Protein AF-A0A7S4IQK9-F1 (afdb_monomer)

Secondary structure (DSSP, 8-state):
-GGGTT--EEEEES--EEEETTEE-TTS-GGGSB--HHHHHHHHHHHHTSTT--EEEEE-BS-EES---TTS----THHHHHHHHHHHHHTTPPTT---S-EEE---TT--HHHHHHHHHTTEEEE---HHHHHHHHHHHHHHHHHHHHHHS-SEEETTEEEEE-HHHHSTTTTTT-

Mean predicted aligned error: 5.36 Å

Nearest PDB structures (foldseek):
  5gk5-assembly1_A  TM=9.378E-01  e=2.072E-17  Escherichia coli K-12
  4del-assembly1_A  TM=9.014E-01  e=2.529E-17  Mycobacterium tuberculosis
  3ekz-assembly1_A  TM=9.069E-01  e=1.039E-15  Mycobacterium tuberculosis
  3ekl-assembly1_A  TM=9.107E-01  e=4.474E-15  Mycobacterium tuberculosis
  3elf-assembly1_A  TM=9.082E-01  e=5.459E-15  Mycobacterium tuberculosis

pLDDT: mean 90.63, std 11.69, range [47.44, 98.56]

Foldseek 3Di:
DQLVVVDEAEEEAFDAAQDDPRDHCLVPDLVRQFDALVNLLVCVVVQVPDPNYHYAYETRQQAHAEDDDPDSTDGDLVRLVVNQQSNCVVVVHDPQDQPHQYEAERCPPDDPVSVVSNVSSHHPYYDDDRVVVVVQVVLLVVLCVVCVQLQPDQACGPVGRGHGSCVRNVVVNSNVD

Structure (mmCIF, N/CA/C/O backbone):
data_AF-A0A7S4IQK9-F1
#
_entry.id   AF-A0A7S4IQK9-F1
#
loop_
_atom_site.group_PDB
_atom_site.id
_atom_site.type_symbol
_atom_site.label_atom_id
_atom_site.label_alt_id
_atom_site.label_comp_id
_atom_site.label_asym_id
_atom_site.label_entity_id
_atom_site.label_seq_id
_atom_site.pdbx_PDB_ins_code
_atom_site.Cartn_x
_atom_site.Cartn_y
_atom_site.Cartn_z
_atom_site.occupancy
_atom_site.B_iso_or_equiv
_atom_site.auth_seq_id
_atom_site.auth_comp_id
_atom_site.auth_asym_id
_atom_site.auth_atom_id
_atom_site.pdbx_PDB_model_num
ATOM 1 N N . ARG A 1 1 ? -24.250 -12.425 5.584 1.00 78.94 1 ARG A N 1
ATOM 2 C CA . ARG A 1 1 ? -24.014 -13.537 4.620 1.00 78.94 1 ARG A CA 1
ATOM 3 C C . ARG A 1 1 ? -22.566 -14.031 4.694 1.00 78.94 1 ARG A C 1
ATOM 5 O O . ARG A 1 1 ? -22.386 -15.228 4.846 1.00 78.94 1 ARG A O 1
ATOM 12 N N . MET A 1 2 ? -21.570 -13.137 4.690 1.00 91.81 2 MET A N 1
ATOM 13 C CA . MET A 1 2 ? -20.133 -13.472 4.732 1.00 91.81 2 MET A CA 1
ATOM 14 C C . MET A 1 2 ? -19.691 -14.291 5.956 1.00 91.81 2 MET A C 1
ATOM 16 O O . MET A 1 2 ? -19.005 -15.288 5.775 1.00 91.81 2 MET A O 1
ATOM 20 N N . GLY A 1 3 ? -20.188 -13.992 7.165 1.00 91.00 3 GLY A N 1
ATOM 21 C CA . GLY A 1 3 ? -19.859 -14.782 8.368 1.00 91.00 3 GLY A CA 1
ATOM 22 C C . GLY A 1 3 ? -20.284 -16.262 8.320 1.00 91.00 3 GLY A C 1
ATOM 23 O O . GLY A 1 3 ? -19.705 -17.091 9.008 1.00 91.00 3 GLY A O 1
ATOM 24 N N . LYS A 1 4 ? -21.257 -16.636 7.472 1.00 93.69 4 LYS A N 1
ATOM 25 C CA . LYS A 1 4 ? -21.621 -18.052 7.243 1.00 93.69 4 LYS A CA 1
ATOM 26 C C . LYS A 1 4 ? -20.685 -18.759 6.255 1.00 93.69 4 LYS A C 1
ATOM 28 O O . LYS A 1 4 ? -20.700 -19.980 6.190 1.00 93.69 4 LYS A O 1
ATOM 33 N N . MET A 1 5 ? -19.935 -17.992 5.465 1.00 95.44 5 MET A N 1
ATOM 34 C CA . MET A 1 5 ? -19.030 -18.469 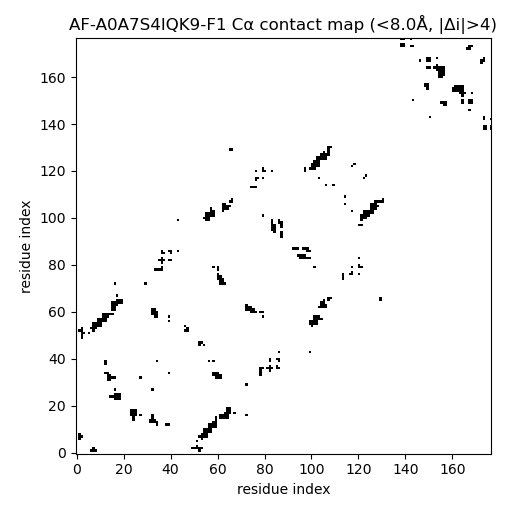4.411 1.00 95.44 5 MET A CA 1
ATOM 35 C C . MET A 1 5 ? -17.558 -18.392 4.830 1.00 95.44 5 MET A C 1
ATOM 37 O O . MET A 1 5 ? -16.682 -18.600 4.002 1.00 95.44 5 MET A O 1
ATOM 41 N N . ASP A 1 6 ? -17.291 -18.049 6.089 1.00 94.00 6 ASP A N 1
ATOM 42 C CA . ASP A 1 6 ? -15.945 -17.822 6.614 1.00 94.00 6 ASP A CA 1
ATOM 43 C C . ASP A 1 6 ? -15.133 -16.744 5.870 1.00 94.00 6 ASP A C 1
ATOM 45 O O . ASP A 1 6 ? -13.912 -16.821 5.765 1.00 94.00 6 ASP A O 1
ATOM 49 N N . MET A 1 7 ? -15.812 -15.713 5.354 1.00 96.62 7 MET A N 1
ATOM 50 C CA . MET A 1 7 ? -15.176 -14.619 4.613 1.00 96.62 7 MET A CA 1
ATOM 51 C C . MET A 1 7 ? -14.946 -13.382 5.485 1.00 96.62 7 MET A C 1
ATOM 53 O O . MET A 1 7 ? -15.852 -12.949 6.202 1.00 96.62 7 MET A O 1
ATOM 57 N N . LEU A 1 8 ? -13.756 -12.788 5.356 1.00 96.75 8 LEU A N 1
ATOM 58 C CA . LEU A 1 8 ? -13.416 -11.473 5.902 1.00 96.75 8 LEU A CA 1
ATOM 59 C C . LEU A 1 8 ? -14.083 -10.368 5.066 1.00 96.75 8 LEU A C 1
ATOM 61 O O . LEU A 1 8 ? -14.059 -10.432 3.837 1.00 96.75 8 LEU A O 1
ATOM 65 N N . LEU A 1 9 ? -14.661 -9.365 5.726 1.00 96.94 9 LEU A N 1
ATOM 66 C CA . LEU A 1 9 ? -15.164 -8.139 5.099 1.00 96.94 9 LEU A CA 1
ATOM 67 C C . LEU A 1 9 ? -14.222 -6.967 5.398 1.00 96.94 9 LEU A C 1
ATOM 69 O O . LEU A 1 9 ? -13.986 -6.667 6.559 1.00 96.94 9 LEU A O 1
ATOM 73 N N . GLU A 1 10 ? -13.737 -6.269 4.379 1.00 97.44 10 GLU A N 1
ATOM 74 C CA . GLU A 1 10 ? -13.095 -4.961 4.556 1.00 97.44 10 GLU A CA 1
ATOM 75 C C . GLU A 1 10 ? -14.134 -3.866 4.302 1.00 97.44 10 GLU A C 1
ATOM 77 O O . GLU A 1 10 ? -14.906 -3.965 3.348 1.00 97.44 10 GLU A O 1
ATOM 82 N N . MET A 1 11 ? -14.196 -2.869 5.182 1.00 93.88 11 MET A N 1
ATOM 83 C CA . MET A 1 11 ? -15.165 -1.775 5.112 1.00 93.88 11 MET A CA 1
ATOM 84 C C . MET A 1 11 ? -14.433 -0.437 5.175 1.00 93.88 11 MET A C 1
ATOM 86 O O . MET A 1 11 ? -13.576 -0.263 6.037 1.00 93.88 11 MET A O 1
ATOM 90 N N .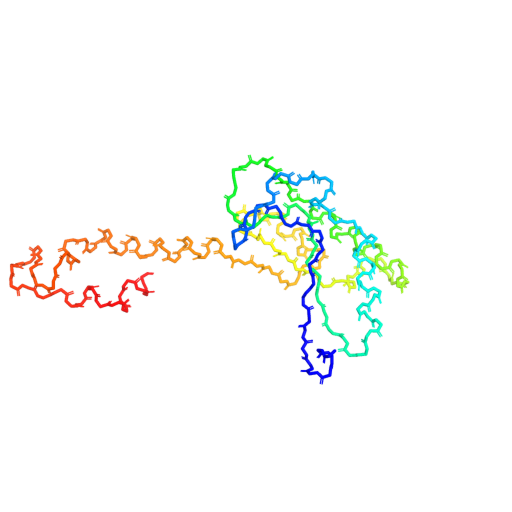 GLU A 1 12 ? -14.766 0.491 4.286 1.00 91.38 12 GLU A N 1
ATOM 91 C CA . GLU A 1 12 ? -14.140 1.810 4.212 1.00 91.38 12 GLU A CA 1
ATOM 92 C C . GLU A 1 12 ? -15.037 2.911 4.790 1.00 91.38 12 GLU A C 1
ATOM 94 O O . GLU A 1 12 ? -16.238 2.969 4.524 1.00 91.38 12 GLU A O 1
ATOM 99 N N . LEU A 1 13 ? -14.441 3.779 5.605 1.00 88.00 13 LEU A N 1
ATOM 100 C CA . LEU A 1 13 ? -15.061 4.949 6.211 1.00 88.00 13 LEU A CA 1
ATOM 101 C C . LEU A 1 13 ? -14.438 6.235 5.688 1.00 88.00 13 LEU A C 1
ATOM 103 O O . LEU A 1 13 ? -13.217 6.371 5.634 1.00 88.00 13 LEU A O 1
ATOM 107 N N . GLY A 1 14 ? -15.302 7.219 5.453 1.00 78.56 14 GLY A N 1
ATOM 108 C CA . GLY A 1 14 ? -14.918 8.502 4.883 1.00 78.56 14 GLY A CA 1
ATOM 109 C C . GLY A 1 14 ? -14.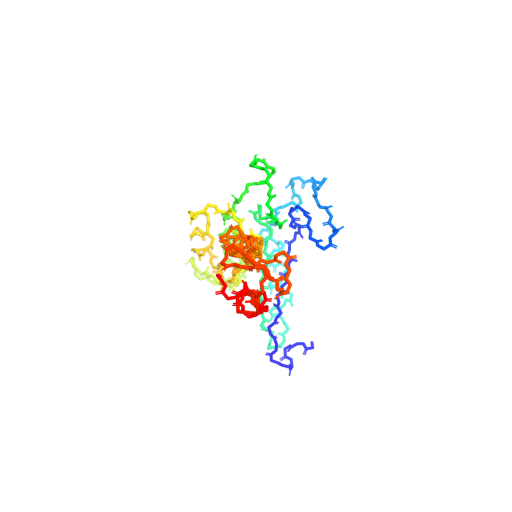809 8.425 3.367 1.00 78.56 14 GLY A C 1
ATOM 110 O O . GLY A 1 14 ? -15.389 7.546 2.730 1.00 78.56 14 GLY A O 1
ATOM 111 N N . ILE A 1 15 ? -14.091 9.386 2.807 1.00 72.00 15 ILE A N 1
ATOM 112 C CA . ILE A 1 15 ? -13.753 9.435 1.390 1.00 72.00 15 ILE A CA 1
ATOM 113 C C . ILE A 1 15 ? -12.240 9.556 1.265 1.00 72.00 15 ILE A C 1
ATOM 115 O O . ILE A 1 15 ? -11.616 10.421 1.886 1.00 72.00 15 ILE A O 1
ATOM 119 N N . THR A 1 16 ? -11.643 8.666 0.482 1.00 65.56 16 THR A N 1
ATOM 120 C CA . THR A 1 16 ? -10.242 8.773 0.086 1.00 65.56 16 THR A CA 1
ATOM 121 C C . THR A 1 16 ? -10.085 9.952 -0.867 1.00 65.56 16 THR A C 1
ATOM 123 O O . THR A 1 16 ? -10.888 10.159 -1.780 1.00 65.56 16 THR A O 1
ATOM 126 N N . GLY A 1 17 ? -9.070 10.781 -0.622 1.00 65.19 17 GLY A N 1
ATOM 127 C CA . GLY A 1 17 ? -8.744 11.859 -1.551 1.00 65.19 17 GLY A CA 1
ATOM 12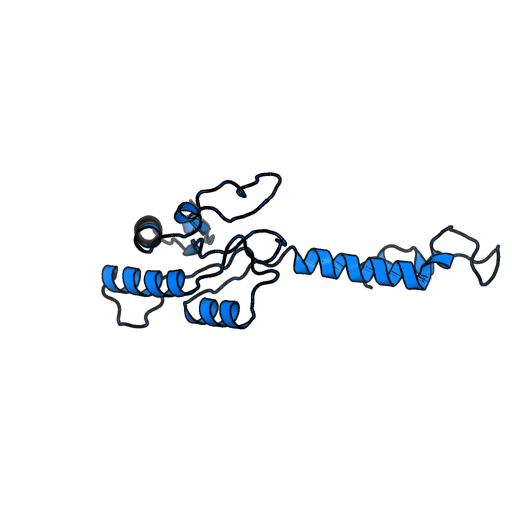8 C C . GLY A 1 17 ? -8.253 11.287 -2.883 1.00 65.19 17 GLY A C 1
ATOM 129 O O . GLY A 1 17 ? -7.658 10.207 -2.909 1.00 65.19 17 GLY A O 1
ATOM 130 N N . GLY A 1 18 ? -8.431 12.047 -3.961 1.00 70.12 18 GLY A N 1
ATOM 131 C CA . GLY A 1 18 ? -7.902 11.714 -5.282 1.00 70.12 18 GLY A CA 1
ATOM 132 C C . GLY A 1 18 ? -8.875 10.970 -6.198 1.00 70.12 18 GLY A C 1
ATOM 133 O O . GLY A 1 18 ? -10.084 11.029 -5.990 1.00 70.12 18 GLY A O 1
ATOM 134 N N . GLU A 1 19 ? -8.330 10.317 -7.225 1.00 69.62 19 GLU A N 1
ATOM 135 C CA . GLU A 1 19 ? -9.054 9.621 -8.284 1.00 69.62 19 GLU A CA 1
ATOM 136 C C . GLU A 1 19 ? -8.798 8.113 -8.201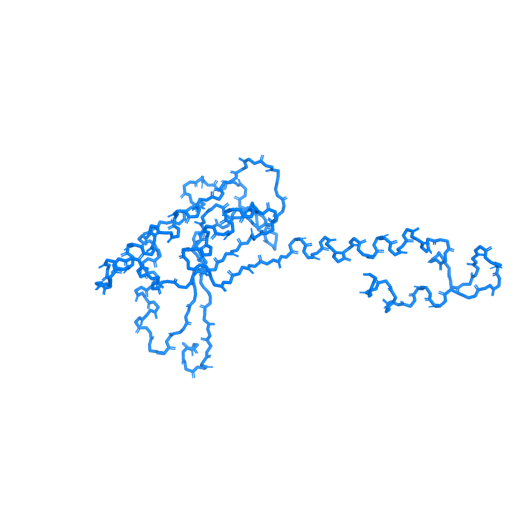 1.00 69.62 19 GLU A C 1
ATOM 138 O O . GLU A 1 19 ? -7.659 7.649 -8.281 1.00 69.62 19 GLU A O 1
ATOM 143 N N . GLU A 1 20 ? -9.874 7.340 -8.095 1.00 67.19 20 GLU A N 1
ATOM 144 C CA . GLU A 1 20 ? -9.860 5.882 -8.228 1.00 67.19 20 GLU A CA 1
ATOM 145 C C . GLU A 1 20 ? -10.934 5.473 -9.238 1.00 67.19 20 GLU A C 1
ATOM 147 O O . GLU A 1 20 ? -12.064 5.960 -9.182 1.00 67.19 20 GLU A O 1
ATOM 152 N N . ASP A 1 21 ? -10.584 4.605 -10.191 1.00 68.56 21 ASP A N 1
ATOM 153 C CA . ASP A 1 21 ? -11.503 4.075 -11.210 1.00 68.56 21 ASP A CA 1
ATOM 154 C C . ASP A 1 21 ? -12.338 5.146 -11.962 1.00 68.56 21 ASP A C 1
ATOM 156 O O . ASP A 1 21 ? -13.454 4.884 -12.419 1.00 68.56 21 ASP A O 1
ATOM 160 N N . GLY A 1 22 ? -11.799 6.362 -12.123 1.00 66.19 22 GLY A N 1
ATOM 161 C CA . GLY A 1 22 ? -12.472 7.485 -12.790 1.00 66.19 22 GLY A CA 1
ATOM 162 C C . GLY A 1 22 ? -13.430 8.294 -11.905 1.00 66.19 22 GLY A C 1
ATOM 163 O O . GLY A 1 22 ? -14.186 9.120 -12.424 1.00 66.19 22 GLY A O 1
ATOM 164 N N . VAL A 1 23 ? -13.438 8.057 -10.589 1.00 68.12 23 VAL A N 1
ATOM 165 C CA . VAL A 1 23 ? -14.167 8.851 -9.589 1.00 68.12 23 VAL A CA 1
ATOM 166 C C . VAL A 1 23 ? -13.181 9.761 -8.865 1.00 68.12 23 VAL A C 1
ATOM 168 O O . VAL A 1 23 ? -12.304 9.269 -8.167 1.00 68.12 23 VAL A O 1
ATOM 171 N N . ASP A 1 24 ? -13.350 11.075 -9.016 1.00 73.19 24 ASP A N 1
ATOM 172 C CA . ASP A 1 24 ? -12.450 12.104 -8.484 1.00 73.19 24 ASP A CA 1
ATOM 173 C C . ASP A 1 24 ? -13.050 12.830 -7.260 1.00 73.19 24 ASP A C 1
ATOM 175 O O . ASP A 1 24 ? -14.124 13.437 -7.335 1.00 73.19 24 ASP A O 1
ATOM 179 N N . ASN A 1 25 ? -12.326 12.787 -6.138 1.00 70.44 25 ASN A N 1
ATOM 180 C CA . ASN A 1 25 ? -12.665 13.418 -4.862 1.00 70.44 25 ASN A CA 1
ATOM 181 C C . ASN A 1 25 ? -11.842 14.688 -4.554 1.00 70.44 25 ASN A C 1
ATOM 183 O O . ASN A 1 25 ? -11.866 15.168 -3.419 1.00 70.44 25 ASN A O 1
ATOM 187 N N . GLU A 1 26 ? -11.128 15.281 -5.517 1.00 70.50 26 GLU A N 1
ATOM 188 C CA . GLU A 1 26 ? -10.286 16.477 -5.310 1.00 70.50 26 GLU A CA 1
ATOM 189 C C . GLU A 1 26 ? -11.033 17.687 -4.718 1.00 70.50 26 GLU A C 1
ATOM 191 O O . GLU A 1 26 ? -10.439 18.511 -4.023 1.00 70.50 26 GLU A O 1
ATOM 196 N N . ASN A 1 27 ? -12.344 17.793 -4.958 1.00 72.06 27 ASN A N 1
ATOM 197 C CA . ASN A 1 27 ? -13.181 18.905 -4.489 1.00 72.06 27 ASN A CA 1
ATOM 198 C C . ASN A 1 27 ? -13.916 18.617 -3.168 1.00 72.06 27 ASN A C 1
ATOM 200 O O . ASN A 1 27 ? -14.777 19.400 -2.751 1.00 72.06 27 ASN A O 1
ATOM 204 N N . ALA A 1 28 ? -13.616 17.492 -2.519 1.00 70.94 28 ALA A N 1
ATOM 205 C CA . ALA A 1 28 ? -14.175 17.153 -1.222 1.00 70.94 28 ALA A CA 1
ATOM 206 C C . ALA A 1 28 ? -13.796 18.184 -0.149 1.00 70.94 28 ALA A C 1
ATOM 208 O O . ALA A 1 28 ? -12.710 18.770 -0.168 1.00 70.94 28 ALA A O 1
ATOM 209 N N . LYS A 1 29 ? -14.683 18.403 0.829 1.00 74.12 29 LYS A N 1
ATOM 210 C CA . LYS A 1 29 ? -14.343 19.283 1.948 1.00 74.12 29 LYS A CA 1
ATOM 211 C C . LYS A 1 29 ? -13.269 18.617 2.811 1.00 74.12 29 LYS A C 1
ATOM 213 O O . LYS A 1 29 ? -13.399 17.432 3.108 1.00 74.12 29 LYS A O 1
ATOM 218 N N . PRO A 1 30 ? -12.275 19.370 3.315 1.00 70.06 30 PRO A N 1
ATOM 219 C CA . PRO A 1 30 ? -11.219 18.803 4.151 1.00 70.06 30 PRO A CA 1
ATOM 220 C C . PRO A 1 30 ? -11.730 18.038 5.376 1.00 70.06 30 PRO A C 1
ATOM 222 O O . PRO A 1 30 ? -11.121 17.059 5.776 1.00 70.06 30 PRO A O 1
ATOM 225 N N . GLU A 1 31 ? -12.850 18.464 5.960 1.00 75.19 31 GLU A N 1
ATOM 226 C CA . GLU A 1 31 ? -13.495 17.803 7.103 1.00 75.19 31 GLU A CA 1
ATOM 227 C C . GLU A 1 31 ? -14.104 16.430 6.782 1.00 75.19 31 GLU A C 1
ATOM 229 O O . GLU A 1 31 ? -14.242 15.616 7.691 1.00 75.19 31 GLU A O 1
ATOM 234 N N . ASP A 1 32 ? -14.418 16.164 5.512 1.00 76.19 32 ASP A N 1
ATOM 235 C CA . ASP A 1 32 ? -14.970 14.889 5.040 1.00 76.19 32 ASP A CA 1
ATOM 236 C C . ASP A 1 32 ? -13.855 13.877 4.688 1.00 76.19 32 ASP A C 1
ATOM 238 O O . ASP A 1 32 ? -14.111 12.679 4.578 1.00 76.19 32 ASP A O 1
ATOM 242 N N . LEU A 1 33 ? -12.601 14.342 4.565 1.00 77.56 33 LEU A N 1
ATOM 243 C CA . LEU A 1 33 ? -11.413 13.524 4.259 1.00 77.56 33 LEU A CA 1
ATOM 244 C C . LEU A 1 33 ? -10.808 12.820 5.489 1.00 77.56 33 LEU A C 1
ATOM 246 O O . LEU A 1 33 ? -9.831 12.079 5.364 1.00 77.56 33 LEU A O 1
ATOM 250 N N . TYR A 1 34 ? -11.351 13.068 6.685 1.00 88.69 34 TYR A N 1
ATOM 251 C CA . TYR A 1 34 ? -10.861 12.484 7.932 1.00 88.69 34 TYR A CA 1
ATOM 252 C C . TYR A 1 34 ? -12.003 11.851 8.722 1.00 88.69 34 TYR A C 1
ATOM 254 O O . TYR A 1 34 ? -12.920 12.526 9.187 1.00 88.69 34 TYR A O 1
ATOM 262 N N . THR A 1 35 ? -11.908 10.542 8.921 1.00 92.94 35 THR A N 1
ATOM 263 C CA . THR A 1 35 ? -12.828 9.769 9.749 1.00 92.94 35 THR A CA 1
ATOM 264 C C . THR A 1 35 ? -12.729 10.181 11.215 1.00 92.94 35 THR A C 1
ATOM 266 O O . THR A 1 35 ? -11.646 10.429 11.752 1.00 92.94 35 THR A O 1
ATOM 269 N N . LYS A 1 36 ? -13.872 10.188 11.896 1.00 94.12 36 LYS A N 1
ATOM 270 C CA . LYS A 1 36 ? -13.974 10.456 13.334 1.00 94.12 36 LYS A CA 1
ATOM 271 C C . LYS A 1 36 ? -14.027 9.146 14.133 1.00 94.12 36 LYS A C 1
ATOM 273 O O . LYS A 1 36 ? -14.636 8.180 13.668 1.00 94.12 36 LYS A O 1
ATOM 278 N N . PRO A 1 37 ? -13.454 9.081 15.350 1.00 96.81 37 PRO A N 1
ATOM 279 C CA . PRO A 1 37 ? -13.513 7.886 16.200 1.00 96.81 37 PRO A CA 1
ATOM 280 C C . PRO A 1 37 ? -14.925 7.319 16.408 1.00 96.81 37 PRO A C 1
ATOM 282 O O . PRO A 1 37 ? -15.105 6.101 16.437 1.00 96.81 37 PRO A O 1
ATOM 285 N N . GLU A 1 38 ? -15.929 8.190 16.510 1.00 96.50 38 GLU A N 1
ATOM 286 C CA . GLU A 1 38 ? -17.335 7.820 16.675 1.00 96.50 38 GLU A CA 1
ATOM 287 C C . GLU A 1 38 ? -17.881 7.074 15.448 1.00 96.50 38 GLU A C 1
ATOM 289 O O . GLU A 1 38 ? -18.654 6.128 15.594 1.00 96.50 38 GLU A O 1
ATOM 294 N N . GLU A 1 39 ? -17.446 7.446 14.242 1.00 95.62 39 GLU A N 1
ATOM 295 C CA . GLU A 1 39 ? -17.834 6.782 12.990 1.00 95.62 39 GLU A CA 1
ATOM 296 C C . GLU A 1 39 ? -17.226 5.375 12.916 1.00 95.62 39 GLU A C 1
ATOM 298 O O . GLU A 1 39 ? -17.913 4.416 12.555 1.00 95.62 39 GLU A O 1
ATOM 303 N N . VAL A 1 40 ? -15.966 5.219 13.349 1.00 97.25 40 VAL A N 1
ATOM 304 C CA . VAL A 1 40 ? -15.324 3.898 13.473 1.00 97.25 40 VAL A CA 1
ATOM 305 C C . VAL A 1 40 ? -16.062 3.030 14.488 1.00 97.25 40 VAL A C 1
ATOM 307 O O . VAL A 1 40 ? -16.303 1.848 14.231 1.00 97.25 40 VAL A O 1
ATOM 310 N N . TRP A 1 41 ? -16.470 3.605 15.622 1.00 97.75 41 TRP A N 1
ATOM 311 C CA . TRP A 1 41 ? -17.252 2.886 16.624 1.00 97.75 41 TRP A CA 1
ATOM 312 C C . TRP A 1 41 ? -18.601 2.409 16.084 1.00 97.75 41 TRP A C 1
ATOM 314 O O . TRP A 1 41 ? -18.938 1.247 16.288 1.00 97.75 41 TRP A O 1
ATOM 324 N N . MET A 1 42 ? -19.346 3.248 15.358 1.00 97.00 42 MET A N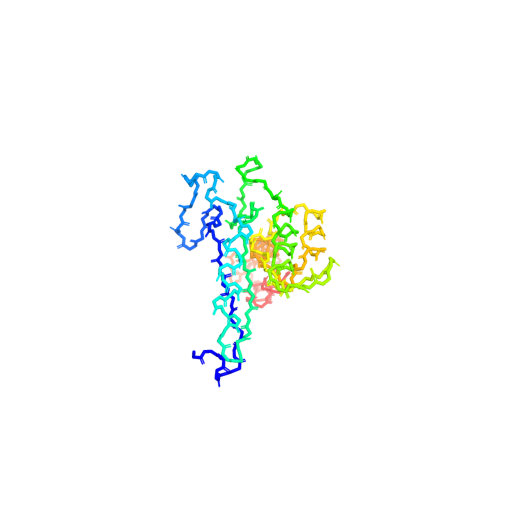 1
ATOM 325 C CA . MET A 1 42 ? -20.636 2.851 14.775 1.00 97.00 42 MET A CA 1
ATOM 326 C C . MET A 1 42 ? -20.508 1.594 13.902 1.00 97.00 42 MET A C 1
ATOM 328 O O . MET A 1 42 ? -21.350 0.697 13.953 1.00 97.00 42 MET A O 1
ATOM 332 N N . VAL A 1 43 ? -19.430 1.504 13.125 1.00 96.38 43 VAL A N 1
ATOM 333 C CA . VAL A 1 43 ? -19.134 0.337 12.286 1.00 96.38 43 VAL A CA 1
ATOM 334 C C . VAL A 1 43 ? -18.730 -0.862 13.121 1.00 96.38 43 VAL A C 1
ATOM 336 O O . VAL A 1 43 ? -19.260 -1.954 12.913 1.00 96.38 43 VAL A O 1
ATOM 339 N N . GLN A 1 44 ? -17.802 -0.667 14.059 1.00 96.38 44 GLN A N 1
ATOM 340 C CA . GLN A 1 44 ? -17.351 -1.714 14.967 1.00 96.38 44 GLN A CA 1
ATOM 341 C C . GLN A 1 44 ? -18.547 -2.336 15.696 1.00 96.38 44 GLN A C 1
ATOM 343 O O . GLN A 1 44 ? -18.690 -3.556 15.698 1.00 96.38 44 GLN A O 1
ATOM 348 N N . GLU A 1 45 ? -19.428 -1.507 16.258 1.00 97.25 45 GLU A N 1
ATOM 349 C CA . GLU A 1 45 ? -20.633 -1.916 16.975 1.00 97.25 45 GLU A CA 1
ATOM 350 C C . GLU A 1 45 ? -21.598 -2.698 16.079 1.00 97.25 45 GLU A C 1
ATOM 352 O O . GLU A 1 45 ? -22.049 -3.787 16.448 1.00 97.25 45 GLU A O 1
ATOM 357 N N . ALA A 1 46 ? -21.872 -2.187 14.879 1.00 96.56 46 ALA A N 1
ATOM 358 C CA . ALA A 1 46 ? -22.784 -2.830 13.944 1.00 96.56 46 ALA A CA 1
ATOM 359 C C . ALA A 1 46 ? -22.251 -4.180 13.437 1.00 96.56 46 ALA A C 1
ATOM 361 O O . ALA A 1 46 ? -22.997 -5.161 13.370 1.00 96.56 46 ALA A O 1
ATOM 362 N N . LEU A 1 47 ? -20.967 -4.252 13.074 1.00 95.62 47 LEU A N 1
ATOM 363 C CA . LEU A 1 47 ? -20.377 -5.451 12.483 1.00 95.62 47 LEU A CA 1
ATOM 364 C C . LEU A 1 47 ? -20.055 -6.521 13.530 1.00 95.62 47 LEU A C 1
ATOM 366 O O . LEU A 1 47 ? -20.264 -7.702 13.253 1.00 95.62 47 LEU A O 1
ATOM 370 N N . GLN A 1 48 ? -19.620 -6.149 14.740 1.00 94.88 48 GLN A N 1
ATOM 371 C CA . GLN A 1 48 ? -19.330 -7.125 15.800 1.00 94.88 48 GLN A CA 1
ATOM 372 C C . GLN A 1 48 ? -20.587 -7.839 16.315 1.00 94.88 48 GLN A C 1
ATOM 374 O O . GLN A 1 48 ? -20.504 -8.969 16.791 1.00 94.88 48 GLN A O 1
ATOM 379 N N . ALA A 1 49 ? -21.762 -7.211 16.194 1.00 95.56 49 ALA A N 1
ATOM 380 C CA . ALA A 1 49 ? -23.038 -7.823 16.555 1.00 95.56 49 ALA A CA 1
ATOM 381 C C . ALA A 1 49 ? -23.448 -8.963 15.600 1.00 95.56 49 ALA A C 1
ATOM 383 O O . ALA A 1 49 ? -24.340 -9.756 15.915 1.00 95.56 49 ALA A O 1
ATOM 384 N N . VAL A 1 50 ? -22.817 -9.067 14.425 1.00 95.12 50 VAL A N 1
ATOM 385 C CA . VAL A 1 50 ? -23.111 -10.114 13.446 1.00 95.12 50 VAL A CA 1
ATOM 386 C C . VAL A 1 50 ? -22.395 -11.418 13.845 1.00 95.12 50 VAL A C 1
ATOM 388 O O . VAL A 1 50 ? -21.168 -11.440 13.950 1.00 95.12 50 VAL A O 1
ATOM 391 N N . PRO A 1 51 ? -23.115 -12.549 14.004 1.00 93.88 51 PRO A N 1
ATOM 392 C CA . PRO A 1 51 ? -22.497 -13.821 14.377 1.00 93.88 51 PRO A CA 1
ATOM 393 C C . PRO A 1 51 ? -21.393 -14.252 13.403 1.00 93.88 51 PRO A C 1
ATOM 395 O O . PRO A 1 51 ? -21.604 -14.268 12.185 1.00 93.88 51 PRO A O 1
ATOM 398 N N . ASN A 1 52 ? -20.242 -14.649 13.953 1.00 93.81 52 ASN A N 1
ATOM 399 C CA . ASN A 1 52 ? -19.040 -15.062 13.217 1.00 93.81 52 ASN A CA 1
ATOM 400 C C . ASN A 1 52 ? -18.498 -13.998 12.245 1.00 93.81 52 ASN A C 1
ATOM 402 O O . ASN A 1 52 ? -17.827 -14.341 11.269 1.00 93.81 52 ASN A O 1
ATOM 406 N N . ALA A 1 53 ? -18.806 -12.717 12.458 1.00 94.25 53 ALA A N 1
ATOM 407 C CA . ALA A 1 53 ? -18.238 -11.664 11.636 1.00 94.25 53 ALA A CA 1
ATOM 408 C C . ALA A 1 53 ? -16.728 -11.556 11.855 1.00 94.25 53 ALA A C 1
ATOM 410 O O . ALA A 1 53 ? -16.234 -11.537 12.980 1.00 94.25 53 ALA A O 1
ATOM 411 N N . ARG A 1 54 ? -16.006 -11.462 10.741 1.00 95.81 54 ARG A N 1
ATOM 412 C CA . ARG A 1 54 ? -14.604 -11.065 10.692 1.00 95.81 54 ARG A CA 1
ATOM 413 C C . ARG A 1 54 ? -14.545 -9.877 9.758 1.00 95.81 54 ARG A C 1
ATOM 415 O O . ARG A 1 54 ? -15.033 -9.974 8.629 1.00 95.81 54 ARG A O 1
ATOM 422 N N . PHE A 1 55 ? -13.972 -8.779 10.216 1.00 97.62 55 PHE A N 1
ATOM 423 C CA . PHE A 1 55 ? -13.880 -7.584 9.403 1.00 97.62 55 PHE A CA 1
ATOM 424 C C . PHE A 1 55 ? -12.641 -6.760 9.726 1.00 97.62 55 PHE A C 1
ATOM 426 O O . PHE A 1 55 ? -12.026 -6.918 10.780 1.00 97.62 55 PHE A O 1
ATOM 433 N N . THR A 1 56 ? -12.294 -5.896 8.788 1.00 98.44 56 THR A N 1
ATOM 434 C CA . THR A 1 56 ? -11.281 -4.855 8.917 1.00 98.44 56 THR A CA 1
ATOM 435 C C . THR A 1 56 ? -11.897 -3.519 8.525 1.00 98.44 56 THR A C 1
ATOM 437 O O . THR A 1 56 ? -12.886 -3.478 7.789 1.00 98.44 56 THR A O 1
ATOM 440 N N . ILE A 1 57 ? -11.334 -2.426 9.037 1.00 97.75 57 ILE A N 1
ATOM 441 C CA . ILE A 1 57 ? -11.819 -1.074 8.747 1.00 97.75 57 ILE A CA 1
ATOM 442 C C . ILE A 1 57 ? -10.701 -0.279 8.073 1.00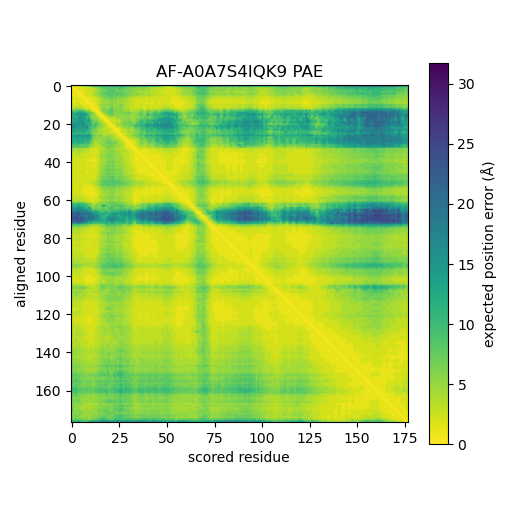 97.75 57 ILE A C 1
ATOM 444 O O . ILE A 1 57 ? -9.621 -0.123 8.639 1.00 97.75 57 ILE A O 1
ATOM 448 N N . ALA A 1 58 ? -10.956 0.236 6.877 1.00 96.06 58 ALA A N 1
ATOM 449 C CA . ALA A 1 58 ? -10.162 1.292 6.268 1.00 96.06 58 ALA A CA 1
ATOM 450 C C . ALA A 1 58 ? -10.757 2.632 6.711 1.00 96.06 58 ALA A C 1
ATOM 452 O O . ALA A 1 58 ? -11.889 2.949 6.369 1.00 96.06 58 ALA A O 1
ATOM 453 N N . ALA A 1 59 ? -10.041 3.385 7.541 1.00 94.38 59 ALA A N 1
ATOM 454 C CA . ALA A 1 59 ? -10.457 4.732 7.923 1.00 94.38 59 ALA A CA 1
ATOM 455 C C . ALA A 1 59 ? -9.725 5.743 7.040 1.00 94.38 59 ALA A C 1
ATOM 457 O O . ALA A 1 59 ? -8.549 5.539 6.742 1.00 94.38 59 ALA A O 1
ATOM 458 N N . ALA A 1 60 ? -10.384 6.838 6.675 1.00 91.50 60 ALA A N 1
ATOM 459 C CA . ALA A 1 60 ? -9.731 7.974 6.050 1.00 91.50 60 ALA A CA 1
ATOM 460 C C . ALA A 1 60 ? -8.957 8.758 7.123 1.00 91.50 60 ALA A C 1
ATOM 462 O O . ALA A 1 60 ? -9.540 9.337 8.040 1.00 91.50 60 ALA A O 1
ATOM 463 N N . PHE A 1 61 ? -7.628 8.762 7.048 1.00 92.44 61 PHE A N 1
ATOM 464 C CA . PHE A 1 61 ? -6.760 9.542 7.944 1.00 92.44 61 PHE A CA 1
ATOM 465 C C . PHE A 1 61 ? -5.804 10.436 7.153 1.00 92.44 61 PHE A C 1
ATOM 467 O O . PHE A 1 61 ? -4.652 10.639 7.531 1.00 92.44 61 PHE A O 1
ATOM 474 N N . GLY A 1 62 ? -6.296 10.968 6.036 1.00 86.75 62 GLY A N 1
ATOM 475 C CA . GLY A 1 62 ? -5.525 11.790 5.110 1.00 86.75 62 GLY A CA 1
ATOM 476 C C . GLY A 1 62 ? -4.779 11.000 4.035 1.00 86.75 62 GLY A C 1
ATOM 477 O O . GLY A 1 62 ? -3.867 11.528 3.402 1.00 86.75 62 GLY A O 1
ATOM 478 N N . ASN A 1 63 ? -5.137 9.730 3.857 1.00 81.38 63 ASN A N 1
ATOM 479 C CA . ASN A 1 63 ? -4.630 8.869 2.801 1.00 81.38 63 ASN A CA 1
ATOM 480 C C . ASN A 1 63 ? -5.361 9.123 1.472 1.00 81.38 63 ASN A C 1
ATOM 482 O O . ASN A 1 63 ? -6.546 9.456 1.448 1.00 81.38 63 ASN A O 1
ATOM 486 N N . VAL A 1 64 ? -4.629 8.984 0.368 1.00 74.88 64 VAL A N 1
ATOM 487 C CA . VAL A 1 64 ? -5.048 9.406 -0.975 1.00 74.88 64 VAL A CA 1
ATOM 488 C C . VAL A 1 64 ? -4.736 8.285 -1.965 1.00 74.88 64 VAL A C 1
ATOM 490 O O . VAL A 1 64 ? -3.673 7.667 -1.882 1.00 74.88 64 VAL A O 1
ATOM 493 N N . HIS A 1 65 ? -5.652 7.997 -2.887 1.00 74.06 65 HIS A N 1
ATOM 494 C CA . HIS A 1 65 ? -5.448 7.002 -3.942 1.00 74.06 65 HIS A CA 1
ATOM 495 C C . HIS A 1 65 ? -4.773 7.649 -5.148 1.00 74.06 65 HIS A C 1
ATOM 497 O O . HIS A 1 65 ? -5.374 8.495 -5.788 1.00 74.06 65 HIS A O 1
ATOM 503 N N . GLY A 1 66 ? -3.522 7.277 -5.446 1.00 62.12 66 GLY A N 1
ATOM 504 C CA . GLY A 1 66 ? -2.746 7.833 -6.564 1.00 62.12 66 GLY A CA 1
ATOM 505 C C . GLY A 1 66 ? -1.483 8.585 -6.125 1.00 62.12 66 GLY A C 1
ATOM 506 O O . GLY A 1 66 ? -1.090 8.546 -4.962 1.00 62.12 66 GLY A O 1
ATOM 507 N N . VAL A 1 67 ? -0.815 9.251 -7.073 1.00 52.97 67 VAL A N 1
ATOM 508 C CA . VAL A 1 67 ? 0.346 10.121 -6.803 1.00 52.97 67 VAL A CA 1
ATOM 509 C C . VAL A 1 67 ? -0.087 11.567 -6.992 1.00 52.97 67 VAL A C 1
ATOM 511 O O . VAL A 1 67 ? -0.362 11.995 -8.110 1.00 52.97 67 VAL A O 1
ATOM 514 N N . TYR A 1 68 ? -0.111 12.322 -5.896 1.00 59.00 68 TYR A N 1
ATOM 515 C CA . TYR A 1 68 ? -0.487 13.734 -5.898 1.00 59.00 68 TYR A CA 1
ATOM 516 C C . TYR A 1 68 ? 0.705 14.632 -5.612 1.00 59.00 68 TYR A C 1
ATOM 518 O O . TYR A 1 68 ? 1.664 14.248 -4.938 1.00 59.00 68 TYR A O 1
ATOM 526 N N . ALA A 1 69 ? 0.625 15.863 -6.119 1.00 47.44 69 ALA A N 1
ATOM 527 C CA . ALA A 1 69 ? 1.571 16.902 -5.758 1.00 47.44 69 ALA A CA 1
ATOM 528 C C . ALA A 1 69 ? 1.572 17.097 -4.224 1.00 47.44 69 ALA A C 1
ATOM 530 O O . ALA A 1 69 ? 0.501 17.101 -3.607 1.00 47.44 69 ALA A O 1
ATOM 531 N N . PRO A 1 70 ? 2.747 17.273 -3.591 1.00 49.00 70 PRO A N 1
ATOM 532 C CA . PRO A 1 70 ? 2.835 17.504 -2.154 1.00 49.00 70 PRO A CA 1
ATOM 533 C C . PRO A 1 70 ? 1.939 18.677 -1.719 1.00 49.00 70 PRO A C 1
ATOM 535 O O . PRO A 1 70 ? 2.124 19.791 -2.205 1.00 49.00 70 PRO A O 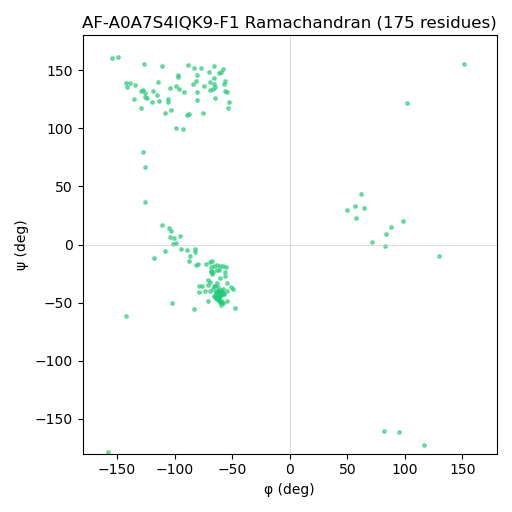1
ATOM 538 N N . GLY A 1 71 ? 1.006 18.447 -0.785 1.00 53.97 71 GLY A N 1
ATOM 539 C CA . GLY A 1 71 ? 0.292 19.528 -0.087 1.00 53.97 71 GLY A CA 1
ATOM 540 C C . GLY A 1 71 ? -1.240 19.473 -0.022 1.00 53.97 71 GLY A C 1
ATOM 541 O O . GLY A 1 71 ? -1.793 20.255 0.745 1.00 53.97 71 GLY A O 1
ATOM 542 N N . ASN A 1 72 ? -1.932 18.584 -0.748 1.00 57.03 72 ASN A N 1
ATOM 543 C CA . ASN A 1 72 ? -3.409 18.588 -0.764 1.00 57.03 72 ASN A CA 1
ATOM 544 C C . ASN A 1 72 ? -4.050 17.931 0.470 1.00 57.03 72 ASN A C 1
ATOM 546 O O . ASN A 1 72 ? -5.017 18.454 1.018 1.00 57.03 72 ASN A O 1
ATOM 550 N N . VAL A 1 73 ? -3.497 16.813 0.944 1.00 64.94 73 VAL A N 1
ATOM 551 C CA . VAL A 1 73 ? -3.969 16.097 2.137 1.00 64.94 73 VAL A CA 1
ATOM 552 C C . VAL A 1 73 ? -2.746 15.568 2.877 1.00 64.94 73 VAL A C 1
ATOM 554 O O . VAL A 1 73 ? -1.774 15.148 2.246 1.00 64.94 73 VAL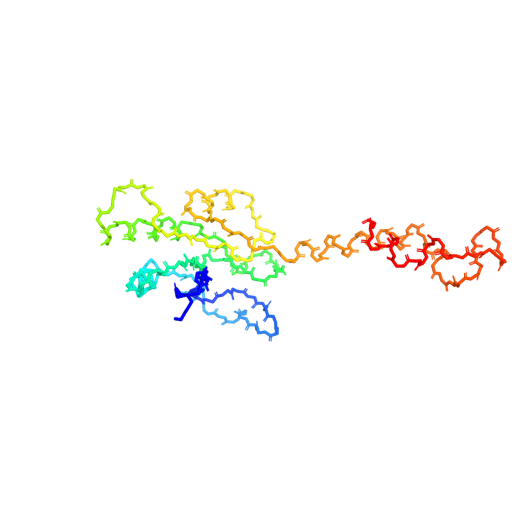 A O 1
ATOM 557 N N . LYS A 1 74 ? -2.750 15.649 4.209 1.00 80.88 74 LYS A N 1
ATOM 558 C CA . LYS A 1 74 ? -1.632 15.200 5.038 1.00 80.88 74 LYS A CA 1
ATOM 559 C C . LYS A 1 74 ? -2.091 14.030 5.891 1.00 80.88 74 LYS A C 1
ATOM 561 O O . LYS A 1 74 ? -3.086 14.155 6.598 1.00 80.88 74 LYS A O 1
ATOM 566 N N . LEU A 1 75 ? -1.330 12.940 5.862 1.00 89.25 75 LEU A N 1
ATOM 567 C CA . LEU A 1 75 ? -1.552 11.820 6.767 1.00 89.25 75 LEU A CA 1
ATOM 568 C C . LEU A 1 75 ? -1.555 12.310 8.221 1.00 89.25 75 LEU A C 1
ATOM 570 O O . LEU A 1 75 ? -0.646 13.019 8.659 1.00 89.25 75 LEU A O 1
ATOM 574 N N . ASP A 1 76 ? -2.571 11.897 8.971 1.00 92.94 76 ASP A N 1
ATOM 575 C CA . ASP A 1 76 ? -2.639 12.048 10.421 1.00 92.94 76 ASP A CA 1
ATOM 576 C C . ASP A 1 76 ? -2.931 10.689 11.077 1.00 92.94 76 ASP A C 1
ATOM 578 O O . ASP A 1 76 ? -4.067 10.399 11.474 1.00 92.94 76 ASP A O 1
ATOM 582 N N . PRO A 1 77 ? -1.904 9.827 11.238 1.00 95.94 77 PRO A N 1
ATOM 583 C CA . PRO A 1 77 ? -2.061 8.515 11.864 1.00 95.94 77 PRO A CA 1
ATOM 584 C C . PRO A 1 77 ? -2.681 8.561 13.269 1.00 95.94 77 PRO A C 1
ATOM 586 O O . PRO A 1 77 ? -3.229 7.560 13.740 1.00 95.94 77 PRO A O 1
ATOM 589 N N . LYS A 1 78 ? -2.653 9.712 13.960 1.00 96.75 78 LYS A N 1
ATOM 590 C CA . LYS A 1 78 ? -3.246 9.864 15.298 1.00 96.75 78 LYS A CA 1
ATOM 591 C C . LYS A 1 78 ? -4.754 9.646 15.293 1.00 96.75 78 LYS A C 1
ATOM 593 O O . LYS A 1 78 ? -5.293 9.286 16.338 1.00 96.75 78 LYS A O 1
ATOM 598 N N . ILE A 1 79 ? -5.429 9.798 14.154 1.00 96.12 79 ILE A N 1
ATOM 599 C CA . ILE A 1 79 ? -6.843 9.433 13.993 1.00 96.12 79 ILE A CA 1
ATOM 600 C C . ILE A 1 79 ? -7.058 7.951 14.321 1.00 96.12 79 ILE A C 1
ATOM 602 O O . ILE A 1 79 ? -7.974 7.609 15.074 1.00 96.12 79 ILE A O 1
ATOM 606 N N . LEU A 1 80 ? -6.163 7.072 13.858 1.00 98.00 80 LEU A N 1
ATOM 607 C CA . LEU A 1 80 ? -6.223 5.637 14.147 1.00 98.00 80 LEU A CA 1
ATOM 608 C C . LEU A 1 80 ? -6.011 5.366 15.637 1.00 98.00 80 LEU A C 1
ATOM 610 O O . LEU A 1 80 ? -6.772 4.619 16.251 1.00 98.00 80 LEU A O 1
ATOM 614 N N . ARG A 1 81 ? -5.024 6.030 16.253 1.00 98.38 81 ARG A N 1
ATOM 615 C CA . ARG A 1 81 ? -4.788 5.945 17.703 1.00 98.38 81 ARG A CA 1
ATOM 616 C C . ARG A 1 81 ? -6.017 6.370 18.498 1.00 98.38 81 ARG A C 1
ATOM 618 O O . ARG A 1 81 ? -6.437 5.655 19.403 1.00 98.38 81 ARG A O 1
ATOM 625 N N . ASN A 1 82 ? -6.576 7.534 18.178 1.00 98.19 82 ASN A N 1
ATOM 626 C CA . ASN A 1 82 ? -7.733 8.085 18.878 1.00 98.19 82 ASN A CA 1
ATOM 627 C C . ASN A 1 82 ? -8.948 7.156 18.726 1.00 98.19 82 ASN A C 1
ATOM 629 O O . ASN A 1 82 ? -9.677 6.943 19.691 1.00 98.19 82 ASN A O 1
ATOM 633 N N . SER A 1 83 ? -9.100 6.526 17.559 1.00 98.19 83 SER A N 1
ATOM 634 C CA . SER A 1 83 ? -10.123 5.507 17.312 1.00 98.19 83 SER A CA 1
ATOM 635 C C . SER A 1 83 ? -9.918 4.252 18.168 1.00 98.19 83 SER A C 1
ATOM 637 O O . SER A 1 83 ? -10.867 3.800 18.802 1.00 98.19 83 SER A O 1
ATOM 639 N N . GLN A 1 84 ? -8.690 3.723 18.288 1.00 98.44 84 GLN A N 1
ATOM 640 C CA . GLN A 1 84 ? -8.419 2.593 19.197 1.00 98.44 84 GLN A CA 1
ATOM 641 C C . GLN A 1 84 ? -8.758 2.930 20.649 1.00 98.44 84 GLN A C 1
ATOM 643 O O . GLN A 1 84 ? -9.351 2.105 21.346 1.00 98.44 84 GLN A O 1
ATOM 648 N N . VAL A 1 85 ? -8.391 4.133 21.107 1.00 98.44 85 VAL A N 1
ATOM 649 C CA . VAL A 1 85 ? -8.693 4.603 22.467 1.00 98.44 85 VAL A CA 1
ATOM 650 C C . VAL A 1 85 ? -10.202 4.652 22.686 1.00 98.44 85 VAL A C 1
ATOM 652 O O . VAL A 1 85 ? -10.688 4.084 23.662 1.00 98.44 85 VAL A O 1
ATOM 655 N N . TYR A 1 86 ? -10.942 5.265 21.761 1.00 98.38 86 TYR A N 1
ATOM 656 C CA . TYR A 1 86 ? -12.394 5.392 21.852 1.00 98.38 86 TYR A CA 1
ATOM 657 C C . TYR A 1 86 ? -13.085 4.022 21.882 1.00 98.38 86 TYR A C 1
ATOM 659 O O . TYR A 1 86 ? -13.862 3.731 22.789 1.00 98.38 86 TYR A O 1
ATOM 667 N N . ILE A 1 87 ? -12.745 3.129 20.949 1.00 97.94 87 ILE A N 1
ATOM 668 C CA . ILE A 1 87 ? -13.335 1.783 20.883 1.00 97.94 87 ILE A CA 1
ATOM 669 C C . ILE A 1 87 ? -12.989 0.978 22.139 1.00 97.94 87 ILE A C 1
ATOM 671 O O . ILE A 1 87 ? -13.844 0.283 22.684 1.00 97.94 87 ILE A O 1
ATOM 675 N N . SER A 1 88 ? -11.757 1.090 22.640 1.00 98.12 88 SER A N 1
ATOM 676 C CA . SER A 1 88 ? -11.353 0.413 23.877 1.00 98.12 88 SER A CA 1
ATOM 677 C C . SER A 1 88 ? -12.175 0.886 25.075 1.00 98.12 88 SER A C 1
ATOM 679 O O . SER A 1 88 ? -12.591 0.056 25.877 1.00 98.12 88 SER A O 1
ATOM 681 N N . GLN A 1 89 ? -12.472 2.186 25.175 1.00 98.06 89 GLN A N 1
ATOM 682 C CA . GLN A 1 89 ? -13.345 2.727 26.222 1.00 98.06 89 GLN A CA 1
ATOM 683 C C . GLN A 1 89 ? -14.775 2.187 26.104 1.00 98.06 89 GLN A C 1
ATOM 685 O O . GLN A 1 89 ? -15.328 1.721 27.100 1.00 98.06 89 GLN A O 1
ATOM 690 N N . MET A 1 90 ? -15.343 2.176 24.895 1.00 98.00 90 MET A N 1
ATOM 691 C CA . MET A 1 90 ? -16.696 1.658 24.643 1.00 98.00 90 MET A CA 1
ATOM 692 C C . MET A 1 90 ? -16.827 0.161 24.954 1.00 98.00 90 MET A C 1
ATOM 694 O O . MET A 1 90 ? -17.872 -0.289 25.420 1.00 98.00 90 MET A O 1
ATOM 698 N N . LEU A 1 91 ? -15.757 -0.608 24.741 1.00 97.06 91 LEU A N 1
ATOM 699 C CA . LEU A 1 91 ? -15.701 -2.043 25.034 1.00 97.06 91 LEU A CA 1
ATOM 700 C C . LEU A 1 91 ? -15.241 -2.368 26.467 1.00 97.06 91 LEU A C 1
ATOM 702 O O . LEU A 1 91 ? -15.218 -3.540 26.839 1.00 97.06 91 LEU A O 1
ATOM 706 N N . GLY A 1 92 ? -14.852 -1.370 27.268 1.00 98.00 92 GLY A N 1
ATOM 707 C CA . GLY A 1 92 ? -14.303 -1.587 28.612 1.00 98.00 92 GLY A CA 1
ATOM 708 C C . GLY A 1 92 ? -12.962 -2.335 28.624 1.00 98.00 92 GLY A C 1
ATOM 709 O O . GLY A 1 92 ? -12.685 -3.095 29.553 1.00 98.00 92 GLY A O 1
ATOM 710 N N . LEU A 1 93 ? -12.142 -2.160 27.587 1.00 98.06 93 LEU A N 1
ATOM 711 C CA . LEU A 1 93 ? -10.837 -2.805 27.442 1.00 98.06 93 LEU A CA 1
ATOM 712 C C . LEU A 1 93 ? -9.711 -1.985 28.100 1.00 98.06 93 LEU A C 1
ATOM 714 O O . LEU A 1 93 ? -9.823 -0.761 28.209 1.00 98.06 93 LEU A O 1
ATOM 718 N N . PRO A 1 94 ? -8.597 -2.626 28.510 1.00 97.50 94 PRO A N 1
ATOM 719 C CA . PRO A 1 94 ? -7.440 -1.923 29.059 1.00 97.50 94 PRO A CA 1
ATOM 720 C C . PRO A 1 94 ? -6.861 -0.880 28.097 1.00 97.50 94 PRO A C 1
ATOM 722 O O . PRO A 1 94 ? -6.890 -1.059 26.876 1.00 97.50 94 PRO A O 1
ATOM 725 N N . GLU A 1 95 ? -6.258 0.173 28.646 1.00 93.50 95 GLU A N 1
ATOM 726 C CA . GLU A 1 95 ? -5.519 1.163 27.860 1.00 93.50 95 GLU A CA 1
ATOM 727 C C . GLU A 1 95 ? -4.413 0.496 27.023 1.00 93.50 95 GLU A C 1
ATOM 729 O O . GLU A 1 95 ? -3.751 -0.446 27.461 1.00 93.50 95 GLU A O 1
ATOM 734 N N . GLY A 1 96 ? -4.233 0.969 25.789 1.00 93.00 96 GLY A N 1
ATOM 735 C CA . GLY A 1 96 ? -3.292 0.381 24.833 1.00 93.00 96 GLY A CA 1
ATOM 736 C C . GLY A 1 96 ? -3.829 -0.839 24.077 1.00 93.00 96 GLY A C 1
ATOM 737 O O . GLY A 1 96 ? -3.126 -1.359 23.206 1.00 93.00 96 GLY A O 1
ATOM 738 N N . SER A 1 97 ? -5.064 -1.276 24.352 1.00 97.38 97 SER A N 1
ATOM 739 C CA . SER A 1 97 ? -5.757 -2.260 23.515 1.00 97.38 97 SER A CA 1
ATOM 740 C C . SER A 1 97 ? -5.923 -1.748 22.080 1.00 97.38 97 SER A C 1
ATOM 742 O O . SER A 1 97 ? -6.051 -0.549 21.834 1.00 97.38 97 SER A O 1
ATOM 744 N N . LYS A 1 98 ? -5.919 -2.679 21.121 1.00 97.94 98 LYS A N 1
ATOM 745 C CA . LYS A 1 98 ? -6.116 -2.399 19.690 1.00 97.94 98 LYS A CA 1
ATOM 746 C C . LYS A 1 98 ? -7.253 -3.261 19.129 1.00 97.94 98 LYS A C 1
ATOM 748 O O . LYS A 1 98 ? -6.985 -4.192 18.371 1.00 97.94 98 LYS A O 1
ATOM 753 N N . PRO A 1 99 ? -8.502 -3.036 19.574 1.00 97.00 99 PRO A N 1
ATOM 754 C CA . PRO A 1 99 ? -9.644 -3.856 19.171 1.00 97.00 99 PRO A CA 1
ATOM 755 C C . PRO A 1 99 ? -10.005 -3.725 17.685 1.00 97.00 99 PRO A C 1
ATOM 757 O O . PRO A 1 99 ? -10.607 -4.644 17.137 1.00 97.00 99 PRO A O 1
ATOM 760 N N . CYS A 1 100 ? -9.642 -2.618 17.029 1.00 97.88 100 CYS A N 1
ATOM 761 C CA . CYS A 1 100 ? -9.892 -2.422 15.605 1.00 97.88 100 CYS A CA 1
ATOM 762 C C . CYS A 1 100 ? -8.704 -2.898 14.756 1.00 97.88 100 CYS A C 1
ATOM 764 O O . CYS A 1 100 ? -7.559 -2.513 15.004 1.00 97.88 100 CYS A O 1
ATOM 766 N N . ALA A 1 101 ? -8.981 -3.695 13.725 1.00 98.12 101 ALA A N 1
ATOM 767 C CA . ALA A 1 101 ? -8.008 -4.093 12.715 1.00 98.12 101 ALA A CA 1
ATOM 768 C C . ALA A 1 101 ? -8.061 -3.117 11.531 1.00 98.12 101 ALA A C 1
ATOM 770 O O . ALA A 1 101 ? -8.948 -3.217 10.677 1.00 98.12 101 ALA A O 1
ATOM 771 N N . PHE A 1 102 ? -7.123 -2.167 11.492 1.00 98.44 102 PHE A N 1
ATOM 772 C CA . PHE A 1 102 ? -7.118 -1.123 10.473 1.00 98.44 102 PHE A CA 1
ATOM 773 C C . PHE A 1 102 ? -6.461 -1.564 9.165 1.00 98.44 102 PHE A C 1
ATOM 775 O O . PHE A 1 102 ? -5.532 -2.381 9.141 1.00 98.44 102 PHE A O 1
ATOM 782 N N . VAL A 1 103 ? -6.917 -0.949 8.080 1.00 98.00 103 VAL A N 1
ATOM 783 C CA . VAL A 1 103 ? -6.334 -1.055 6.745 1.00 98.00 103 VAL A CA 1
ATOM 784 C C . VAL A 1 103 ? -5.882 0.324 6.291 1.00 98.00 103 VAL A C 1
ATOM 786 O O . VAL A 1 103 ? -6.621 1.295 6.411 1.00 98.00 103 VAL A O 1
ATOM 789 N N . PHE A 1 104 ? -4.660 0.403 5.776 1.00 95.62 104 PHE A N 1
ATOM 790 C CA . PHE A 1 104 ? -4.086 1.614 5.213 1.00 95.62 104 PHE A CA 1
ATOM 791 C C . PHE A 1 104 ? -4.215 1.576 3.686 1.00 95.62 104 PHE A C 1
ATOM 793 O O . PHE A 1 104 ? -3.461 0.905 2.983 1.00 95.62 104 PHE A O 1
ATOM 800 N N . HIS A 1 105 ? -5.217 2.284 3.187 1.00 91.88 105 HIS A N 1
ATOM 801 C CA . HIS A 1 105 ? -5.438 2.561 1.769 1.00 91.88 105 HIS A CA 1
ATOM 802 C C . HIS A 1 105 ? -4.495 3.662 1.262 1.00 91.88 105 HIS A C 1
ATOM 804 O O . HIS A 1 105 ? -4.091 4.506 2.048 1.00 91.88 105 HIS A O 1
ATOM 810 N N . GLY A 1 106 ? -4.126 3.682 -0.021 1.00 85.88 106 GLY A N 1
ATOM 811 C CA . GLY A 1 106 ? -3.269 4.755 -0.557 1.00 85.88 106 GLY A CA 1
ATOM 812 C C . GLY A 1 106 ? -1.866 4.853 0.067 1.00 85.88 106 GLY A C 1
ATOM 813 O O . GLY A 1 106 ? -1.410 5.945 0.392 1.00 85.88 106 GLY A O 1
ATOM 814 N N . GLY A 1 107 ? -1.174 3.726 0.276 1.00 83.75 107 GLY A N 1
ATOM 815 C CA . GLY A 1 107 ? 0.147 3.722 0.925 1.00 83.75 107 GLY A CA 1
ATOM 816 C C . GLY A 1 107 ? 1.298 4.260 0.061 1.00 83.75 107 GLY A C 1
ATOM 817 O O . GLY A 1 107 ? 2.360 4.594 0.590 1.00 83.75 107 GLY A O 1
ATOM 818 N N . SER A 1 108 ? 1.112 4.349 -1.258 1.00 84.44 108 SER A N 1
ATOM 819 C CA . SER A 1 108 ? 2.165 4.774 -2.185 1.00 84.44 108 SER A CA 1
ATOM 820 C C . SER A 1 108 ? 2.595 6.225 -1.969 1.00 84.44 108 SER A C 1
ATOM 822 O O . SER A 1 108 ? 1.767 7.106 -1.764 1.00 84.44 108 SER A O 1
ATOM 824 N N . GLY A 1 109 ? 3.907 6.472 -1.975 1.00 83.44 109 GLY A N 1
ATOM 825 C CA . GLY A 1 109 ? 4.486 7.802 -1.726 1.00 83.44 109 GLY A CA 1
ATOM 826 C C . GLY A 1 109 ? 4.410 8.327 -0.279 1.00 83.44 109 GLY A C 1
ATOM 827 O O . GLY A 1 109 ? 4.872 9.440 -0.025 1.00 83.44 109 GLY A O 1
ATOM 828 N N . SER A 1 110 ? 3.871 7.557 0.674 1.00 87.38 110 SER A N 1
ATOM 829 C CA . SER A 1 110 ? 3.777 7.956 2.090 1.00 87.38 110 SER A CA 1
ATOM 830 C C . SER A 1 110 ? 5.145 7.992 2.792 1.00 87.38 110 SER A C 1
ATOM 832 O O . SER A 1 110 ? 6.030 7.185 2.493 1.00 87.38 110 SER A O 1
ATOM 834 N N . ASP A 1 111 ? 5.323 8.885 3.777 1.00 89.19 111 ASP A N 1
ATOM 835 C CA . ASP A 1 111 ? 6.548 8.920 4.588 1.00 89.19 111 ASP A CA 1
ATOM 836 C C . ASP A 1 111 ? 6.677 7.645 5.436 1.00 89.19 111 ASP A C 1
ATOM 838 O O . ASP A 1 111 ? 5.720 7.161 6.047 1.00 89.19 111 ASP A O 1
ATOM 842 N N . ILE A 1 112 ? 7.889 7.093 5.512 1.00 91.88 112 ILE A N 1
ATOM 843 C CA . ILE A 1 112 ? 8.147 5.854 6.254 1.00 91.88 112 ILE A CA 1
ATOM 844 C C . ILE A 1 112 ? 7.814 5.972 7.749 1.00 91.88 112 ILE A C 1
ATOM 846 O O . ILE A 1 112 ? 7.494 4.967 8.389 1.00 91.88 112 ILE A O 1
ATOM 850 N N . ASN A 1 113 ? 7.910 7.171 8.327 1.00 95.12 113 ASN A N 1
ATOM 851 C CA . ASN A 1 113 ? 7.562 7.407 9.722 1.00 95.12 113 ASN A CA 1
ATOM 852 C C . ASN A 1 113 ? 6.047 7.379 9.919 1.00 95.12 113 ASN A C 1
ATOM 854 O O . ASN A 1 113 ? 5.605 6.742 10.872 1.00 95.12 113 ASN A O 1
ATOM 858 N N . ASP A 1 114 ? 5.270 7.946 8.993 1.00 93.56 114 ASP A N 1
ATOM 859 C CA . ASP A 1 114 ? 3.803 7.881 9.029 1.00 93.56 114 ASP A CA 1
ATOM 860 C C . ASP A 1 114 ? 3.319 6.431 8.886 1.00 93.56 114 ASP A C 1
ATOM 862 O O . ASP A 1 114 ? 2.453 5.986 9.640 1.00 93.56 114 ASP A O 1
ATOM 866 N N . ILE A 1 115 ? 3.941 5.645 7.995 1.00 94.06 115 ILE A N 1
ATOM 867 C CA . ILE A 1 115 ? 3.654 4.206 7.856 1.00 94.06 115 ILE A CA 1
ATOM 868 C C . ILE A 1 115 ? 3.921 3.472 9.178 1.00 94.06 115 ILE A C 1
ATOM 870 O O . ILE A 1 115 ? 3.080 2.710 9.660 1.00 94.06 115 ILE A O 1
ATOM 874 N N . LYS A 1 116 ? 5.089 3.698 9.796 1.00 97.62 116 LYS A N 1
ATOM 875 C CA . LYS A 1 116 ? 5.447 3.072 11.080 1.00 97.62 116 LYS A CA 1
ATOM 876 C C . LYS A 1 116 ? 4.498 3.488 12.200 1.00 97.62 116 LYS A C 1
ATOM 878 O O . LYS A 1 116 ? 4.122 2.647 13.018 1.00 97.62 116 LYS A O 1
ATOM 883 N N . GLU A 1 117 ? 4.113 4.759 12.241 1.00 97.88 117 GLU A N 1
ATOM 884 C CA . GLU A 1 117 ? 3.170 5.285 13.221 1.00 97.88 117 GLU A CA 1
ATOM 885 C C . GLU A 1 117 ? 1.787 4.640 13.044 1.00 97.88 117 GLU A C 1
ATOM 887 O O . GLU A 1 117 ? 1.234 4.119 14.014 1.00 97.88 117 GLU A O 1
ATOM 892 N N . ALA A 1 118 ? 1.278 4.534 11.814 1.00 97.62 118 ALA A N 1
ATOM 893 C CA . ALA A 1 118 ? 0.005 3.877 11.517 1.00 97.62 118 ALA A CA 1
ATOM 894 C C . ALA A 1 118 ? 0.005 2.383 11.908 1.00 97.62 118 ALA A C 1
ATOM 896 O O . ALA A 1 118 ? -0.919 1.908 12.576 1.00 97.62 118 ALA A O 1
ATOM 897 N N . ILE A 1 119 ? 1.080 1.644 11.598 1.00 98.06 119 ILE A N 1
ATOM 898 C CA . ILE A 1 119 ? 1.274 0.250 12.051 1.00 98.06 119 ILE A CA 1
ATOM 899 C C . ILE A 1 119 ? 1.250 0.170 13.582 1.00 98.06 119 ILE A C 1
ATOM 901 O O . ILE A 1 119 ? 0.605 -0.711 14.163 1.00 98.06 119 ILE A O 1
ATOM 905 N N . SER A 1 120 ? 1.894 1.122 14.266 1.00 98.25 120 SER A N 1
ATOM 906 C CA . SER A 1 120 ? 1.890 1.181 15.730 1.00 98.25 120 SER A CA 1
ATOM 907 C C . SER A 1 120 ? 0.485 1.350 16.326 1.00 98.25 120 SER A C 1
ATOM 909 O O . SER A 1 120 ? 0.279 0.985 17.484 1.00 98.25 120 SER A O 1
ATOM 911 N N . TYR A 1 121 ? -0.500 1.793 15.538 1.00 98.38 121 TYR A N 1
ATOM 912 C CA . TYR A 1 121 ? -1.898 1.982 15.936 1.00 98.38 121 TYR A CA 1
ATOM 913 C C . TYR A 1 121 ? -2.859 0.893 15.438 1.00 98.38 121 TYR A C 1
ATOM 915 O O . TYR A 1 121 ? -4.069 1.006 15.621 1.00 98.38 121 TYR A O 1
ATOM 923 N N . GLY A 1 122 ? -2.335 -0.217 14.911 1.00 98.00 122 GLY A N 1
ATOM 924 C CA . GLY A 1 122 ? -3.140 -1.396 14.576 1.00 98.00 122 GLY A CA 1
ATOM 925 C C . GLY A 1 122 ? -3.525 -1.508 13.104 1.00 98.00 122 GLY A C 1
ATOM 926 O O . GLY A 1 122 ? -4.455 -2.246 12.787 1.00 98.00 122 GLY A O 1
ATOM 927 N N . VAL A 1 123 ? -2.809 -0.823 12.207 1.00 98.50 123 VAL A N 1
ATOM 928 C CA . VAL A 1 123 ? -2.831 -1.175 10.781 1.00 98.50 123 VAL A CA 1
ATOM 929 C C . VAL A 1 123 ? -2.216 -2.560 10.595 1.00 98.50 123 VAL A C 1
ATOM 931 O O . VAL A 1 123 ? -1.086 -2.805 11.020 1.00 98.50 123 VAL A O 1
ATOM 934 N N . ILE A 1 124 ? -2.957 -3.457 9.942 1.00 98.38 124 ILE A N 1
ATOM 935 C CA . ILE A 1 124 ? -2.533 -4.840 9.663 1.00 98.38 124 ILE A CA 1
ATOM 936 C C . ILE A 1 124 ? -2.432 -5.162 8.167 1.00 98.38 124 ILE A C 1
ATOM 938 O O . ILE A 1 124 ? -1.900 -6.206 7.795 1.00 98.38 124 ILE A O 1
ATOM 942 N N . LYS A 1 125 ? -2.947 -4.279 7.310 1.00 98.31 125 LYS A N 1
ATOM 943 C CA . LYS A 1 125 ? -2.921 -4.396 5.850 1.00 98.31 125 LYS A CA 1
ATOM 944 C C . LYS A 1 125 ? -2.676 -3.013 5.266 1.00 98.31 125 LYS A C 1
ATOM 946 O O . LYS A 1 125 ? -3.300 -2.055 5.706 1.00 98.31 125 LYS A O 1
ATOM 951 N N . MET A 1 126 ? -1.787 -2.920 4.286 1.00 96.00 126 MET A N 1
ATOM 952 C CA . MET A 1 126 ? -1.534 -1.695 3.532 1.00 96.00 126 MET A CA 1
ATOM 953 C C . MET A 1 126 ? -1.693 -1.997 2.044 1.00 96.00 126 MET A C 1
ATOM 955 O O . MET A 1 126 ? -1.133 -2.984 1.562 1.00 96.00 126 MET A O 1
ATOM 959 N N . ASN A 1 127 ? -2.467 -1.182 1.336 1.00 93.19 127 ASN A N 1
ATOM 960 C CA . ASN A 1 127 ? -2.665 -1.313 -0.104 1.00 93.19 127 ASN A CA 1
ATOM 961 C C . ASN A 1 127 ? -1.512 -0.613 -0.835 1.00 93.19 127 ASN A C 1
ATOM 963 O O . ASN A 1 127 ? -1.100 0.483 -0.448 1.00 93.19 127 ASN A O 1
ATOM 967 N N . ILE A 1 128 ? -1.004 -1.245 -1.892 1.00 90.81 128 ILE A N 1
ATOM 968 C CA . ILE A 1 128 ? 0.064 -0.721 -2.748 1.00 90.81 128 ILE A CA 1
ATOM 969 C C . ILE A 1 128 ? -0.354 -0.975 -4.192 1.00 90.81 128 ILE A C 1
ATOM 971 O O . ILE A 1 128 ? -0.636 -2.122 -4.540 1.00 90.81 128 ILE A O 1
ATOM 975 N N . ASP A 1 129 ? -0.383 0.080 -5.003 1.00 89.88 129 ASP A N 1
ATOM 976 C CA . ASP A 1 129 ? -0.745 -0.018 -6.418 1.00 89.88 129 ASP A CA 1
ATOM 977 C C . ASP A 1 129 ? 0.099 0.924 -7.288 1.00 89.88 129 ASP A C 1
ATOM 979 O O . ASP A 1 129 ? 0.912 0.470 -8.087 1.00 89.88 129 ASP A O 1
ATOM 983 N N . THR A 1 130 ? 0.028 2.241 -7.078 1.00 87.00 130 THR A N 1
ATOM 984 C CA . THR A 1 130 ? 0.735 3.198 -7.949 1.00 87.00 130 THR A CA 1
ATOM 985 C C . THR A 1 130 ? 2.247 2.961 -8.018 1.00 87.00 130 THR A C 1
ATOM 987 O O . THR A 1 130 ? 2.830 2.975 -9.104 1.00 87.00 130 THR A O 1
ATOM 990 N N . ASP A 1 131 ? 2.890 2.675 -6.881 1.00 89.25 131 ASP A N 1
ATOM 991 C CA . ASP A 1 131 ? 4.330 2.386 -6.859 1.00 89.25 131 ASP A CA 1
ATOM 992 C C . ASP A 1 131 ? 4.676 1.084 -7.594 1.00 89.25 131 ASP A C 1
ATOM 994 O O . ASP A 1 131 ? 5.716 1.002 -8.249 1.00 89.25 131 ASP A O 1
ATOM 998 N N . THR A 1 132 ? 3.820 0.059 -7.512 1.00 95.12 132 THR A N 1
ATOM 999 C CA . THR A 1 132 ? 4.056 -1.225 -8.189 1.00 95.12 132 THR A CA 1
ATOM 1000 C C . THR A 1 132 ? 3.765 -1.132 -9.681 1.00 95.12 132 THR A C 1
ATOM 1002 O O . THR A 1 132 ? 4.513 -1.717 -10.463 1.00 95.12 132 THR A O 1
ATOM 1005 N N . GLN A 1 133 ? 2.763 -0.352 -10.097 1.00 94.75 133 GLN A N 1
ATOM 1006 C CA . GLN A 1 133 ? 2.528 -0.024 -11.505 1.00 94.75 133 GLN A CA 1
ATOM 1007 C C . GLN A 1 133 ? 3.736 0.697 -12.114 1.00 94.75 133 GLN A C 1
ATOM 1009 O O . GLN A 1 133 ? 4.233 0.291 -13.169 1.00 94.75 133 GLN A O 1
ATOM 1014 N N . TRP A 1 134 ? 4.249 1.731 -11.435 1.00 94.38 134 TRP A N 1
ATOM 1015 C CA . TRP A 1 134 ? 5.432 2.458 -11.892 1.00 94.38 134 TRP A CA 1
ATOM 1016 C C . TRP A 1 134 ? 6.664 1.555 -11.951 1.00 94.38 134 TRP A C 1
ATOM 1018 O O . TRP A 1 134 ? 7.346 1.531 -12.973 1.00 94.38 134 TRP A O 1
ATOM 1028 N N . ALA A 1 135 ? 6.930 0.777 -10.897 1.00 96.19 135 ALA A N 1
ATOM 1029 C CA . ALA A 1 135 ? 8.071 -0.135 -10.860 1.00 96.19 135 ALA A CA 1
ATOM 1030 C C . ALA A 1 135 ? 8.001 -1.200 -11.966 1.00 96.19 135 ALA A C 1
ATOM 1032 O O . ALA A 1 135 ? 9.013 -1.500 -12.599 1.00 96.19 135 ALA A O 1
ATOM 1033 N N . TYR A 1 136 ? 6.809 -1.739 -12.240 1.00 97.81 136 TYR A N 1
ATOM 1034 C CA . TYR A 1 136 ? 6.597 -2.699 -13.321 1.00 97.81 136 TYR A CA 1
ATOM 1035 C C . TYR A 1 136 ? 6.889 -2.085 -14.699 1.00 97.81 136 TYR A C 1
ATOM 1037 O O . TYR A 1 136 ? 7.608 -2.671 -15.511 1.00 97.81 136 TYR A O 1
ATOM 1045 N N . TRP A 1 137 ? 6.376 -0.878 -14.959 1.00 98.12 137 TRP A N 1
ATOM 1046 C CA . TRP A 1 137 ? 6.663 -0.151 -16.197 1.00 98.12 137 TRP A CA 1
ATOM 1047 C C . TRP A 1 137 ? 8.145 0.213 -16.328 1.00 98.12 137 TRP A C 1
ATOM 1049 O O . TRP A 1 137 ? 8.705 0.095 -17.416 1.00 98.12 137 TRP A O 1
ATOM 1059 N N . ASP A 1 138 ? 8.794 0.632 -15.242 1.00 97.94 138 ASP A N 1
ATOM 1060 C CA . ASP A 1 138 ? 10.195 1.054 -15.258 1.00 97.94 138 ASP A CA 1
ATOM 1061 C C . ASP A 1 138 ? 11.131 -0.073 -15.724 1.00 97.94 138 ASP A C 1
ATOM 1063 O O . ASP A 1 138 ? 12.019 0.176 -16.542 1.00 97.94 138 ASP A O 1
ATOM 1067 N N . GLY A 1 139 ? 10.866 -1.320 -15.315 1.00 97.94 139 GLY A N 1
ATOM 1068 C CA . GLY A 1 139 ? 11.587 -2.503 -15.801 1.00 97.94 139 GLY A CA 1
ATOM 1069 C C . GLY A 1 139 ? 11.443 -2.713 -17.312 1.00 97.94 139 GLY A C 1
ATOM 1070 O O . GLY A 1 139 ? 12.438 -2.866 -18.028 1.00 97.94 139 GLY A O 1
ATOM 1071 N N . ILE A 1 140 ? 10.215 -2.625 -17.835 1.00 98.31 140 ILE A N 1
ATOM 1072 C CA . ILE A 1 140 ? 9.944 -2.728 -19.280 1.00 98.31 140 ILE A CA 1
ATOM 1073 C C . ILE A 1 140 ? 10.618 -1.583 -20.043 1.00 98.31 140 ILE A C 1
ATOM 1075 O O . ILE A 1 140 ? 11.266 -1.815 -21.065 1.00 98.31 140 ILE A O 1
ATOM 1079 N N . LYS A 1 141 ? 10.504 -0.352 -19.538 1.00 98.25 141 LYS A N 1
ATOM 1080 C CA . LYS A 1 141 ? 11.109 0.849 -20.121 1.00 98.25 141 LYS A CA 1
ATOM 1081 C C . LYS A 1 141 ? 12.633 0.729 -20.185 1.00 98.25 141 LYS A C 1
ATOM 1083 O O . LYS A 1 141 ? 13.231 1.040 -21.210 1.00 98.25 141 LYS A O 1
ATOM 1088 N N . ALA A 1 142 ? 13.271 0.240 -19.123 1.00 98.50 142 ALA A N 1
ATOM 1089 C CA . ALA A 1 142 ? 14.712 0.009 -19.096 1.00 98.50 142 ALA A CA 1
ATOM 1090 C C . ALA A 1 142 ? 15.139 -1.115 -20.058 1.00 98.50 142 ALA A C 1
ATOM 1092 O O . ALA A 1 142 ? 16.173 -1.007 -20.726 1.00 98.50 142 ALA A O 1
ATOM 1093 N N . TYR A 1 143 ? 14.340 -2.185 -20.162 1.00 98.56 143 TYR A N 1
ATOM 1094 C CA . TYR A 1 143 ? 14.570 -3.263 -21.124 1.00 98.56 143 TYR A CA 1
ATOM 1095 C C . TYR A 1 143 ? 14.507 -2.759 -22.566 1.00 98.56 143 TYR A C 1
ATOM 1097 O O . TYR A 1 143 ? 15.386 -3.089 -23.366 1.00 98.56 143 TYR A O 1
ATOM 1105 N N . GLU A 1 144 ? 13.484 -1.968 -22.887 1.00 98.25 144 GLU A N 1
ATOM 1106 C CA . GLU A 1 144 ? 13.308 -1.357 -24.201 1.00 98.25 144 GLU A CA 1
ATOM 1107 C C . GLU A 1 144 ? 14.498 -0.457 -24.530 1.00 98.25 144 GLU A C 1
ATOM 1109 O O . GLU A 1 144 ? 15.172 -0.713 -25.522 1.00 98.25 144 GLU A O 1
ATOM 1114 N N . ALA A 1 145 ? 14.862 0.472 -23.640 1.00 98.44 145 ALA A N 1
ATOM 1115 C CA . ALA A 1 145 ? 15.967 1.398 -23.873 1.00 98.44 145 ALA A CA 1
ATOM 1116 C C . ALA A 1 145 ? 17.301 0.676 -24.135 1.00 98.44 145 ALA A C 1
ATOM 1118 O O . ALA A 1 145 ? 18.085 1.080 -24.993 1.00 98.44 145 ALA A O 1
ATOM 1119 N N . LYS A 1 146 ? 17.562 -0.428 -23.424 1.00 98.25 146 LYS A N 1
ATOM 1120 C CA . LYS A 1 146 ? 18.774 -1.241 -23.608 1.00 98.25 146 LYS A CA 1
ATOM 1121 C C . LYS A 1 146 ? 18.780 -2.026 -24.922 1.00 98.25 146 LYS A C 1
ATOM 1123 O O . LYS A 1 146 ? 19.850 -2.256 -25.483 1.00 98.25 146 LYS A O 1
ATOM 1128 N N . ASN A 1 147 ? 17.621 -2.501 -25.371 1.00 98.25 147 ASN A N 1
ATOM 1129 C CA . ASN A 1 147 ? 17.495 -3.381 -26.535 1.00 98.25 147 ASN A CA 1
ATOM 1130 C C . ASN A 1 147 ? 16.817 -2.682 -27.721 1.00 98.25 147 ASN A C 1
ATOM 1132 O O . ASN A 1 147 ? 16.371 -3.372 -28.634 1.00 98.25 147 ASN A O 1
ATOM 1136 N N . HIS A 1 148 ? 16.747 -1.348 -27.714 1.00 98.44 148 HIS A N 1
ATOM 1137 C CA . HIS A 1 148 ? 15.946 -0.543 -28.635 1.00 98.44 148 HIS A CA 1
ATOM 1138 C C . HIS A 1 148 ? 16.135 -0.981 -30.090 1.00 98.44 148 HIS A C 1
ATOM 1140 O O . HIS A 1 148 ? 15.179 -1.401 -30.744 1.00 98.44 148 HIS A O 1
ATOM 1146 N N . ASP A 1 149 ? 17.382 -1.025 -30.559 1.00 98.38 149 ASP A N 1
ATOM 1147 C CA . ASP A 1 149 ? 17.720 -1.383 -31.943 1.00 98.38 149 ASP A CA 1
ATOM 1148 C C . ASP A 1 149 ? 17.387 -2.843 -32.315 1.00 98.38 149 ASP A C 1
ATOM 1150 O O . ASP A 1 149 ? 17.290 -3.183 -33.492 1.00 98.38 149 ASP A O 1
ATOM 1154 N N . TYR A 1 150 ? 17.195 -3.719 -31.326 1.00 98.44 150 TYR A N 1
ATOM 1155 C CA . TYR A 1 150 ? 16.810 -5.123 -31.508 1.00 98.44 150 TYR A CA 1
ATOM 1156 C C . TYR A 1 150 ? 15.291 -5.343 -31.421 1.00 98.44 150 TYR A C 1
ATOM 1158 O O . TYR A 1 150 ? 14.833 -6.470 -31.592 1.00 98.44 150 TYR A O 1
ATOM 1166 N N . LEU A 1 151 ? 14.495 -4.309 -31.130 1.00 98.31 151 LEU A N 1
ATOM 1167 C CA . LEU A 1 151 ? 13.042 -4.417 -30.931 1.00 98.31 151 LEU A CA 1
ATOM 1168 C C . LEU A 1 151 ? 12.210 -3.802 -32.069 1.00 98.31 151 LEU A C 1
ATOM 1170 O O . LEU A 1 151 ? 10.994 -3.971 -32.088 1.00 98.31 151 LEU A O 1
ATOM 1174 N N . GLN A 1 152 ? 12.846 -3.149 -33.047 1.00 97.75 152 GLN A N 1
ATOM 1175 C CA . GLN A 1 152 ? 12.147 -2.421 -34.121 1.00 97.75 152 GLN A CA 1
ATOM 1176 C C . GLN A 1 152 ? 11.617 -3.322 -35.249 1.00 97.75 152 GLN A C 1
ATOM 1178 O O . GLN A 1 152 ? 10.775 -2.913 -36.048 1.00 97.75 152 GLN A O 1
ATOM 1183 N N . SER A 1 153 ? 12.108 -4.557 -35.346 1.00 97.81 153 SER A N 1
ATOM 1184 C CA . SER A 1 153 ? 11.766 -5.490 -36.421 1.00 97.81 153 SER A CA 1
ATOM 1185 C C . SER A 1 153 ? 11.935 -6.943 -35.976 1.00 97.81 153 SER A C 1
ATOM 1187 O O . SER A 1 153 ? 12.654 -7.251 -35.023 1.00 97.81 153 SER A O 1
ATOM 1189 N N . GLN A 1 154 ? 11.299 -7.881 -36.688 1.00 98.56 154 GLN A N 1
ATOM 1190 C CA . GLN A 1 154 ? 11.499 -9.311 -36.416 1.00 98.56 154 GLN A CA 1
ATOM 1191 C C . GLN A 1 154 ? 12.891 -9.813 -36.846 1.00 98.56 154 GLN A C 1
ATOM 1193 O O . GLN A 1 154 ? 13.422 -10.748 -36.235 1.00 98.56 154 GLN A O 1
ATOM 1198 N N . ILE A 1 155 ? 13.456 -9.206 -37.895 1.00 98.06 155 ILE A N 1
ATOM 1199 C CA . ILE A 1 155 ? 14.753 -9.515 -38.508 1.00 98.06 155 ILE A CA 1
ATOM 1200 C C . ILE A 1 155 ? 15.441 -8.185 -38.854 1.00 98.06 155 ILE A C 1
ATOM 1202 O O . ILE A 1 155 ? 14.786 -7.265 -39.347 1.00 98.06 155 ILE A O 1
ATOM 1206 N N . GLY A 1 156 ? 16.749 -8.104 -38.613 1.00 97.88 156 GLY A N 1
ATOM 1207 C CA . GLY A 1 156 ? 17.572 -6.916 -38.817 1.00 97.88 156 GLY A CA 1
ATOM 1208 C C . GLY A 1 156 ? 17.862 -6.204 -37.499 1.00 97.88 156 GLY A C 1
ATOM 1209 O O . GLY A 1 156 ? 16.943 -5.833 -36.775 1.00 97.88 156 GLY A O 1
ATOM 1210 N N . ASN A 1 157 ? 19.141 -6.052 -37.165 1.00 98.38 157 ASN A N 1
ATOM 1211 C CA . ASN A 1 157 ? 19.611 -5.381 -35.950 1.00 98.38 157 ASN A CA 1
ATOM 1212 C C . ASN A 1 157 ? 21.071 -4.897 -36.142 1.00 98.38 157 ASN A C 1
ATOM 1214 O O . ASN A 1 157 ? 21.630 -5.109 -37.225 1.00 98.38 157 ASN A O 1
ATOM 1218 N N . PRO A 1 158 ? 21.723 -4.271 -35.139 1.00 98.38 158 PRO A N 1
ATOM 1219 C CA . PRO A 1 158 ? 23.104 -3.786 -35.266 1.00 98.38 158 PRO A CA 1
ATOM 1220 C C . PRO A 1 158 ? 24.153 -4.855 -35.621 1.00 98.38 158 PRO A C 1
ATOM 1222 O O . PRO A 1 158 ? 25.237 -4.512 -36.085 1.00 98.38 158 PRO A O 1
ATOM 1225 N N . GLU A 1 159 ? 23.853 -6.144 -35.431 1.00 97.69 159 GLU A N 1
ATOM 1226 C CA . GLU A 1 159 ? 24.728 -7.263 -35.805 1.00 97.69 159 GLU A CA 1
ATOM 1227 C C . GLU A 1 159 ? 24.540 -7.715 -37.271 1.00 97.69 159 GLU A C 1
ATOM 1229 O O . GLU A 1 159 ? 25.326 -8.528 -37.766 1.00 97.69 159 GLU A O 1
ATOM 1234 N N . GLY A 1 160 ? 23.511 -7.226 -37.975 1.00 98.25 160 GLY A N 1
ATOM 1235 C CA . GLY A 1 160 ? 23.271 -7.507 -39.394 1.00 98.25 160 GLY A CA 1
ATOM 1236 C C . GLY A 1 160 ? 21.798 -7.453 -39.814 1.00 98.25 160 GLY A C 1
ATOM 1237 O O . GLY A 1 160 ? 20.886 -7.682 -39.018 1.00 98.25 160 GLY A O 1
ATOM 1238 N N . ALA A 1 161 ? 21.560 -7.198 -41.105 1.00 97.56 161 ALA A N 1
ATOM 1239 C CA . ALA A 1 161 ? 20.218 -7.077 -41.691 1.00 97.56 161 ALA A CA 1
ATOM 1240 C C . ALA A 1 161 ? 19.426 -8.401 -41.728 1.00 97.56 161 ALA A C 1
ATOM 1242 O O . ALA A 1 161 ? 18.207 -8.382 -41.852 1.00 97.56 161 ALA A O 1
ATOM 1243 N N . ASP A 1 162 ? 20.104 -9.543 -41.614 1.00 97.94 162 ASP A N 1
ATOM 1244 C CA . ASP A 1 162 ? 19.540 -10.896 -41.649 1.00 97.94 162 ASP A CA 1
ATOM 1245 C C . ASP A 1 162 ? 19.399 -11.533 -40.252 1.00 97.94 162 ASP A C 1
ATOM 1247 O O . ASP A 1 162 ? 18.942 -12.672 -40.120 1.00 97.94 162 ASP A O 1
ATOM 1251 N N . LYS A 1 163 ? 19.786 -10.822 -39.184 1.00 98.44 163 LYS A N 1
ATOM 1252 C CA . LYS A 1 163 ? 19.812 -11.368 -37.821 1.00 98.44 163 LYS A CA 1
ATOM 1253 C C . LYS A 1 163 ? 18.423 -11.369 -37.171 1.00 98.44 163 LYS A C 1
ATOM 1255 O O . LYS A 1 163 ? 17.749 -10.341 -37.184 1.00 98.44 163 LYS A O 1
ATOM 1260 N N . PRO A 1 164 ? 17.975 -12.489 -36.568 1.00 98.25 164 PRO A N 1
ATOM 1261 C CA . PRO A 1 164 ? 16.656 -12.573 -35.949 1.00 98.25 164 PRO A CA 1
ATOM 1262 C C . PRO A 1 164 ? 16.628 -11.965 -34.542 1.00 98.25 164 PRO A C 1
ATOM 1264 O O . PRO A 1 164 ? 17.503 -12.224 -33.713 1.00 98.25 164 PRO A O 1
ATOM 1267 N N . ASN A 1 165 ? 15.538 -11.266 -34.228 1.00 98.50 165 ASN A N 1
ATOM 1268 C CA . ASN A 1 165 ? 15.354 -10.575 -32.948 1.00 98.50 165 ASN A CA 1
ATOM 1269 C C . ASN A 1 165 ? 14.480 -11.327 -31.936 1.00 98.50 165 ASN A C 1
ATOM 1271 O O . ASN A 1 165 ? 14.205 -10.817 -30.852 1.00 98.50 165 ASN A O 1
ATOM 1275 N N . LYS A 1 166 ? 14.063 -12.564 -32.246 1.00 98.19 166 LYS A N 1
ATOM 1276 C CA . LYS A 1 166 ? 13.128 -13.350 -31.417 1.00 98.19 166 LYS A CA 1
ATOM 1277 C C . LYS A 1 166 ? 13.511 -13.404 -29.940 1.00 98.19 166 LYS A C 1
ATOM 1279 O O . LYS A 1 166 ? 12.636 -13.340 -29.090 1.00 98.19 166 LYS A O 1
ATOM 1284 N N . LYS A 1 167 ? 14.806 -13.512 -29.629 1.00 97.56 167 LYS A N 1
ATOM 1285 C CA . LYS A 1 167 ? 15.302 -13.581 -28.245 1.00 97.56 167 LYS A CA 1
ATOM 1286 C C . LYS A 1 167 ? 15.109 -12.283 -27.444 1.00 97.56 167 LYS A C 1
ATOM 1288 O O . LYS A 1 167 ? 15.281 -12.323 -26.233 1.00 97.56 167 LYS A O 1
ATOM 1293 N N . PHE A 1 168 ? 14.796 -11.169 -28.105 1.00 97.88 168 PHE A N 1
ATOM 1294 C CA . PHE A 1 168 ? 14.587 -9.861 -27.488 1.00 97.88 168 PHE A CA 1
ATOM 1295 C C . PHE A 1 168 ? 13.098 -9.520 -27.368 1.00 97.88 168 PHE A C 1
ATOM 1297 O O . PHE A 1 168 ? 12.629 -9.199 -26.284 1.00 97.88 168 PHE A O 1
ATOM 1304 N N . TYR A 1 169 ? 12.330 -9.649 -28.457 1.00 97.44 169 TYR A N 1
ATOM 1305 C CA . TYR A 1 169 ? 10.907 -9.277 -28.450 1.00 97.44 169 TYR A CA 1
ATOM 1306 C C . TYR A 1 169 ? 9.976 -10.355 -27.881 1.00 97.44 169 TYR A C 1
ATOM 1308 O O . TYR A 1 169 ? 8.774 -10.121 -27.769 1.00 97.44 169 TYR A O 1
ATOM 1316 N N . ASP A 1 170 ? 10.482 -11.555 -27.568 1.00 98.25 170 ASP A N 1
ATOM 1317 C CA . ASP A 1 170 ? 9.688 -12.568 -26.871 1.00 98.25 170 ASP A CA 1
ATOM 1318 C C . ASP A 1 170 ? 9.120 -11.950 -25.586 1.00 98.25 170 ASP A C 1
ATOM 1320 O O . ASP A 1 170 ? 9.923 -11.585 -24.731 1.00 98.25 170 ASP A O 1
ATOM 1324 N N . PRO A 1 171 ? 7.787 -11.836 -25.410 1.00 98.06 171 PRO A N 1
ATOM 1325 C CA . PRO A 1 171 ? 7.200 -11.068 -24.309 1.00 98.06 171 PRO A CA 1
ATOM 1326 C C . PRO A 1 171 ? 7.665 -11.508 -22.920 1.00 98.06 171 PRO A C 1
ATOM 1328 O O . PRO A 1 171 ? 7.686 -10.709 -21.991 1.00 98.06 171 PRO A O 1
ATOM 1331 N N . ARG A 1 172 ? 8.120 -12.758 -22.776 1.00 98.00 172 ARG A N 1
ATOM 1332 C CA . ARG A 1 172 ? 8.698 -13.272 -21.527 1.00 98.00 172 ARG A CA 1
ATOM 1333 C C . ARG A 1 172 ? 9.979 -12.548 -21.119 1.00 98.00 172 ARG A C 1
ATOM 1335 O O . ARG A 1 172 ? 10.397 -12.697 -19.980 1.00 98.00 172 ARG A O 1
ATOM 1342 N N . MET A 1 173 ? 10.626 -11.835 -22.037 1.00 97.75 173 MET A N 1
ATOM 1343 C CA . MET A 1 173 ? 11.876 -11.116 -21.824 1.00 97.75 173 MET A CA 1
ATOM 1344 C C . MET A 1 173 ? 11.667 -9.730 -21.202 1.00 97.75 173 MET A C 1
ATOM 1346 O O . MET A 1 173 ? 12.245 -9.517 -20.141 1.00 97.75 173 MET A O 1
ATOM 1350 N N . PRO A 1 174 ? 10.854 -8.816 -21.772 1.00 95.50 174 PRO A N 1
ATOM 1351 C CA . PRO A 1 174 ? 10.549 -7.545 -21.120 1.00 95.50 174 PRO A CA 1
ATOM 1352 C C . PRO A 1 174 ? 9.679 -7.716 -19.868 1.00 95.50 174 PRO A C 1
ATOM 1354 O O . PRO A 1 174 ? 9.866 -6.982 -18.912 1.00 95.50 174 PRO A O 1
ATOM 1357 N N . VAL A 1 175 ? 8.774 -8.705 -19.819 1.00 97.06 175 VAL A N 1
ATOM 1358 C CA . VAL A 1 175 ? 7.894 -8.920 -18.645 1.00 97.06 175 VAL A CA 1
ATOM 1359 C C . VAL A 1 175 ? 8.661 -9.390 -17.398 1.00 97.06 175 VAL A C 1
ATOM 1361 O O . VAL A 1 175 ? 8.185 -9.206 -16.284 1.00 97.06 175 VAL A O 1
ATOM 1364 N N . ARG A 1 176 ? 9.839 -10.007 -17.562 1.00 94.75 176 ARG A N 1
ATOM 1365 C CA . ARG A 1 176 ? 10.692 -10.462 -16.444 1.00 94.75 176 ARG A CA 1
ATOM 1366 C C . ARG A 1 176 ? 11.841 -9.503 -16.107 1.00 94.75 176 ARG A C 1
ATOM 1368 O O . ARG A 1 176 ? 12.717 -9.905 -15.340 1.00 94.75 176 ARG A O 1
ATOM 1375 N N . ALA A 1 177 ? 11.927 -8.376 -16.814 1.00 86.56 177 ALA A N 1
ATOM 1376 C CA . ALA A 1 177 ? 13.070 -7.470 -16.764 1.00 86.56 177 ALA A CA 1
ATOM 1377 C C . ALA A 1 177 ? 13.170 -6.718 -15.435 1.00 86.56 177 ALA A C 1
ATOM 1379 O O . ALA A 1 177 ? 12.119 -6.511 -14.791 1.00 86.56 177 ALA A O 1
#

Radius of gyration: 23.12 Å; Cα contacts (8 Å, |Δi|>4): 280; chains: 1; bounding box: 49×38×71 Å

InterPro domains:
  IPR000771 Fructose-bisphosphate aldolase, class-II [PF01116] (2-149)
  IPR000771 Fructose-bisphosphate aldolase, class-II [PS00806] (9-20)
  IPR006411 Fructose-bisphosphate aldolase, class II, yeast/E. coli subtype [PTHR30559] (1-176)
  IPR013785 Aldolase-type TIM barrel [G3DSA:3.20.20.70] (1-177)

Solvent-accessible surface area (backbone atoms only — not comparable to full-atom values): 9922 Å² total; per-residue (Å²): 117,48,33,81,69,78,39,76,44,80,45,77,41,63,41,58,38,37,50,56,99,89,47,72,35,77,84,58,57,76,76,54,31,42,45,51,43,67,61,55,37,55,49,50,56,60,48,68,71,39,78,70,54,43,67,34,38,28,61,15,35,29,36,32,40,59,90,73,76,92,79,85,64,63,71,40,50,61,47,46,41,51,26,22,53,50,45,20,60,78,68,72,47,63,88,90,46,61,86,54,46,28,32,39,58,36,47,43,93,57,57,71,65,56,55,52,50,30,43,74,39,31,38,79,46,71,45,76,52,64,57,57,53,49,54,55,49,49,27,32,52,52,43,44,70,75,41,46,67,38,60,80,40,71,54,27,34,97,93,33,75,83,40,72,21,61,89,56,62,40,66,74,46,40,76,69,76

Sequence (177 aa):
RMGKMDMLLEMELGITGGEEDGVDNENAKPEDLYTKPEEVWMVQEALQAVPNARFTIAAAFGNVHGVYAPGNVKLDPKILRNSQVYISQMLGLPEGSKPCAFVFHGGSGSDINDIKEAISYGVIKMNIDTDTQWAYWDGIKAYEAKNHDYLQSQIGNPEGADKPNKKFYDPRMPVRA

Organism: NCBI:txid72548